Protein AF-A0A8F9RPL1-F1 (afdb_monomer_lite)

Secondary structure (DSSP, 8-state):
--SS--HHHHHHHHHHHHTT--S-TTT-EEEEE-TTS-EEEEEES-HHHHHHHHHHTB-TTS-B-HHHHHHHHHHHHHHTT--TTS-HHHHHHHHHHHHHHTT-SEEEEEE-TTSS-EEEEEEETTEEEEEE---------TTHHHHHHHHHHHHSTT---EEE--TTGGGG-EEEEEE-SSSEEEEEEEEEEEE-TT-TT-SEEEEEEEEEEEEEETTEEEEE-GGGTT--GGGT--SEEEESSSS-S-TTEEEEEEEETTEEEEEEEEEEETTEEEEEEEEEPPS-----TTPPPP-----SPSSEEEEE-

pLDDT: mean 86.68, std 15.22, range [37.34, 98.75]

Structure (mmCIF, N/CA/C/O backbone):
data_AF-A0A8F9RPL1-F1
#
_entry.id   AF-A0A8F9RPL1-F1
#
loop_
_atom_site.group_PDB
_atom_site.id
_atom_site.type_symbol
_atom_site.label_atom_id
_atom_site.label_alt_id
_atom_site.label_comp_id
_atom_site.label_asym_id
_atom_site.label_entity_id
_atom_site.label_seq_id
_atom_site.pdbx_PDB_ins_code
_atom_site.Cartn_x
_atom_site.Cartn_y
_atom_site.Cartn_z
_atom_site.occupancy
_atom_site.B_iso_or_equiv
_atom_site.auth_seq_id
_atom_site.auth_comp_id
_atom_site.auth_asym_id
_atom_site.auth_atom_id
_atom_site.pdbx_PDB_model_num
ATOM 1 N N . MET A 1 1 ? 8.838 -10.773 1.382 1.00 78.75 1 MET A N 1
ATOM 2 C CA . MET A 1 1 ? 9.570 -10.233 0.208 1.00 78.75 1 MET A CA 1
ATOM 3 C C . MET A 1 1 ? 8.897 -10.541 -1.124 1.00 78.75 1 MET A C 1
ATOM 5 O O . MET A 1 1 ? 8.526 -11.682 -1.369 1.00 78.75 1 MET A O 1
ATOM 9 N N . LEU A 1 2 ? 8.753 -9.518 -1.975 1.00 87.69 2 LEU A N 1
ATOM 10 C CA . LEU A 1 2 ? 8.319 -9.656 -3.370 1.00 87.69 2 LEU A CA 1
ATOM 11 C C . LEU A 1 2 ? 9.414 -10.318 -4.223 1.00 87.69 2 LEU A C 1
ATOM 13 O O . LEU A 1 2 ? 10.602 -10.212 -3.920 1.00 87.69 2 LEU A O 1
ATOM 17 N N . SER A 1 3 ? 9.011 -10.980 -5.308 1.00 93.75 3 SER A N 1
ATOM 18 C CA . SER A 1 3 ? 9.920 -11.636 -6.263 1.00 93.75 3 SER A CA 1
ATOM 19 C C . SER A 1 3 ? 10.356 -10.730 -7.428 1.00 93.75 3 SER A C 1
ATOM 21 O O . SER A 1 3 ? 10.911 -11.228 -8.405 1.00 93.75 3 SER A O 1
ATOM 23 N N . VAL A 1 4 ? 10.058 -9.430 -7.351 1.00 95.75 4 VAL A N 1
ATOM 24 C CA . VAL A 1 4 ? 10.367 -8.358 -8.316 1.00 95.75 4 VAL A CA 1
ATOM 25 C C . VAL A 1 4 ? 10.633 -7.060 -7.538 1.00 95.75 4 VAL A C 1
ATOM 27 O O . VAL A 1 4 ? 10.439 -7.038 -6.320 1.00 95.75 4 VAL A O 1
ATOM 30 N N . PHE A 1 5 ? 11.049 -5.983 -8.213 1.00 95.38 5 PHE A N 1
ATOM 31 C CA . PHE A 1 5 ? 11.232 -4.671 -7.580 1.00 95.38 5 PHE A CA 1
ATOM 32 C C . PHE A 1 5 ? 9.947 -4.204 -6.895 1.00 95.38 5 PHE A C 1
ATOM 34 O O . PHE A 1 5 ? 8.857 -4.250 -7.468 1.00 95.38 5 PHE A O 1
ATOM 41 N N . SER A 1 6 ? 10.080 -3.742 -5.660 1.00 93.62 6 SER A N 1
ATOM 42 C CA . SER A 1 6 ? 9.010 -3.120 -4.893 1.00 93.62 6 SER A CA 1
ATOM 43 C C . SER A 1 6 ? 8.843 -1.643 -5.278 1.00 93.62 6 SER A C 1
ATOM 45 O O . SER A 1 6 ? 9.762 -1.030 -5.829 1.00 93.62 6 SER A O 1
ATOM 47 N N . PRO A 1 7 ? 7.716 -1.005 -4.926 1.00 92.44 7 PRO A N 1
ATOM 48 C CA . PRO A 1 7 ? 7.570 0.438 -5.112 1.00 92.44 7 PRO A CA 1
ATOM 49 C C . PRO A 1 7 ? 8.575 1.262 -4.307 1.00 92.44 7 PRO A C 1
ATOM 51 O O . PRO A 1 7 ? 8.929 2.359 -4.728 1.00 92.44 7 PRO A O 1
ATOM 54 N N . ALA A 1 8 ? 9.076 0.738 -3.183 1.00 91.50 8 ALA A N 1
ATOM 55 C CA . ALA A 1 8 ? 10.151 1.384 -2.434 1.00 91.50 8 ALA A CA 1
ATOM 56 C C . ALA A 1 8 ? 11.466 1.409 -3.234 1.00 91.50 8 ALA A C 1
ATOM 58 O O . ALA A 1 8 ? 12.187 2.409 -3.196 1.00 91.50 8 ALA A O 1
ATOM 59 N N . ASP A 1 9 ? 11.750 0.357 -4.011 1.00 94.62 9 ASP A N 1
ATOM 60 C CA . ASP A 1 9 ? 12.914 0.319 -4.905 1.00 94.62 9 ASP A CA 1
ATOM 61 C C . ASP A 1 9 ? 12.762 1.339 -6.045 1.00 94.62 9 ASP A C 1
ATOM 63 O O . ASP A 1 9 ? 13.691 2.093 -6.337 1.00 94.62 9 ASP A O 1
ATOM 67 N N . LEU A 1 10 ? 11.565 1.433 -6.641 1.00 96.00 10 LEU A N 1
ATOM 68 C CA . LEU A 1 10 ? 11.251 2.424 -7.681 1.00 96.00 10 LEU A CA 1
ATOM 69 C C . LEU A 1 10 ? 11.334 3.864 -7.168 1.00 96.00 10 LEU A C 1
ATOM 71 O O . LEU A 1 10 ? 11.860 4.743 -7.854 1.00 96.00 10 LEU A O 1
ATOM 75 N N . ALA A 1 11 ? 10.853 4.121 -5.954 1.00 95.00 11 ALA A N 1
ATOM 76 C CA . ALA A 1 11 ? 10.961 5.434 -5.339 1.00 95.00 11 ALA A CA 1
ATOM 77 C C . ALA A 1 11 ? 12.400 5.789 -4.968 1.00 95.00 11 ALA A C 1
ATOM 79 O O . ALA A 1 11 ? 12.806 6.938 -5.122 1.00 95.00 11 ALA A O 1
ATOM 80 N N . THR A 1 12 ? 13.190 4.805 -4.534 1.00 94.00 12 THR A N 1
ATOM 81 C CA . THR A 1 12 ? 14.626 4.984 -4.303 1.00 94.00 12 THR A CA 1
ATOM 82 C C . THR A 1 12 ? 15.331 5.377 -5.598 1.00 94.00 12 THR A C 1
ATOM 84 O O . THR A 1 12 ? 16.048 6.376 -5.620 1.00 94.00 12 THR A O 1
ATOM 87 N N . LEU A 1 13 ? 15.075 4.654 -6.694 1.00 96.81 13 LEU A N 1
ATOM 88 C CA . LEU A 1 13 ? 15.592 4.999 -8.021 1.00 96.81 13 LEU A CA 1
ATOM 89 C C . LEU A 1 13 ? 15.176 6.419 -8.437 1.00 96.81 13 LEU A C 1
ATOM 91 O O . LEU A 1 13 ? 16.009 7.213 -8.873 1.00 96.81 13 LEU A O 1
ATOM 95 N N . SER A 1 14 ? 13.900 6.756 -8.243 1.00 96.94 14 SER A N 1
ATOM 96 C CA . SER A 1 14 ? 13.336 8.074 -8.552 1.00 96.94 14 SER A CA 1
ATOM 97 C C . SER A 1 14 ? 13.993 9.189 -7.739 1.00 96.94 14 SER A C 1
ATOM 99 O O . SER A 1 14 ? 14.340 10.229 -8.291 1.00 96.94 14 SER A O 1
ATOM 101 N N . GLY A 1 15 ? 14.225 8.966 -6.444 1.00 95.56 15 GLY A N 1
ATOM 102 C CA . GLY A 1 15 ? 14.897 9.915 -5.559 1.00 95.56 15 GLY A CA 1
ATOM 103 C C . GLY A 1 15 ? 16.370 10.103 -5.912 1.00 95.56 15 GLY A C 1
ATOM 104 O O . GLY A 1 15 ? 16.846 11.236 -5.954 1.00 95.56 15 GLY A O 1
ATOM 105 N N . LEU A 1 16 ? 17.093 9.022 -6.226 1.00 96.00 16 LEU A N 1
ATOM 106 C CA . LEU A 1 16 ? 18.474 9.108 -6.713 1.00 96.00 16 LEU A CA 1
ATOM 107 C C . LEU A 1 16 ? 18.555 9.937 -8.000 1.00 96.00 16 LEU A C 1
ATOM 109 O O . LEU A 1 16 ? 19.418 10.806 -8.117 1.00 96.00 16 LEU A O 1
ATOM 113 N N . TYR A 1 17 ? 17.632 9.708 -8.934 1.00 97.19 17 TYR A N 1
ATOM 114 C CA . TYR A 1 17 ? 17.556 10.454 -10.183 1.00 97.19 17 TYR A CA 1
ATOM 115 C C . TYR A 1 17 ? 17.220 11.937 -9.966 1.00 97.19 17 TYR A C 1
ATOM 117 O O . TYR A 1 17 ? 17.989 12.812 -10.363 1.00 97.19 17 TYR A O 1
ATOM 125 N N . LYS A 1 18 ? 16.099 12.235 -9.297 1.00 95.94 18 LYS A N 1
ATOM 126 C CA . LYS A 1 18 ? 15.586 13.605 -9.120 1.00 95.94 18 LYS A CA 1
ATOM 127 C C . LYS A 1 18 ? 16.501 14.494 -8.287 1.00 95.94 18 LYS A C 1
ATOM 129 O O . LYS A 1 18 ? 16.536 15.698 -8.517 1.00 95.94 18 LYS A O 1
ATOM 134 N N . ASN A 1 19 ? 17.277 13.903 -7.381 1.00 94.88 19 ASN A N 1
ATOM 135 C CA . ASN A 1 19 ? 18.250 14.627 -6.567 1.00 94.88 19 ASN A CA 1
ATOM 136 C C . ASN A 1 19 ? 19.631 14.751 -7.235 1.00 94.88 19 ASN A C 1
ATOM 138 O O . ASN A 1 19 ? 20.577 15.193 -6.589 1.00 94.88 19 ASN A O 1
ATOM 142 N N . GLY A 1 20 ? 19.776 14.357 -8.508 1.00 95.44 20 GLY A N 1
ATOM 143 C CA . GLY A 1 20 ? 21.029 14.491 -9.257 1.00 95.44 20 GLY A CA 1
ATOM 144 C C . GLY A 1 20 ? 22.140 13.534 -8.810 1.00 95.44 20 GLY A C 1
ATOM 145 O O . GLY A 1 20 ? 23.306 13.748 -9.138 1.00 95.44 20 GLY A O 1
ATOM 146 N N . ASN A 1 21 ? 21.801 12.470 -8.074 1.00 96.62 21 ASN A N 1
ATOM 147 C CA . ASN A 1 21 ? 22.770 11.470 -7.615 1.00 96.62 21 ASN A CA 1
ATOM 148 C C . ASN A 1 21 ? 23.126 10.449 -8.711 1.00 96.62 21 ASN A C 1
ATOM 150 O O . ASN A 1 21 ? 24.096 9.707 -8.568 1.00 96.62 21 ASN A O 1
ATOM 154 N N . ILE A 1 22 ? 22.375 10.428 -9.816 1.00 96.38 22 ILE A N 1
ATOM 155 C CA . ILE A 1 22 ? 22.686 9.655 -11.022 1.00 96.38 22 ILE A CA 1
ATOM 156 C C . ILE A 1 22 ? 23.323 10.596 -12.050 1.00 96.38 22 ILE A C 1
ATOM 158 O O . ILE A 1 22 ? 22.631 11.385 -12.687 1.00 96.38 22 ILE A O 1
ATOM 162 N N . LYS A 1 23 ? 24.653 10.521 -12.196 1.00 94.00 23 LYS A N 1
ATOM 163 C CA . LYS A 1 23 ? 25.420 11.389 -13.114 1.00 94.00 23 LYS A CA 1
ATOM 164 C C . LYS A 1 23 ? 25.214 11.048 -14.588 1.00 94.00 23 LYS A C 1
ATOM 166 O O . LYS A 1 23 ? 25.196 11.948 -15.417 1.00 94.00 23 LYS A O 1
ATOM 171 N N . ASP A 1 24 ? 25.099 9.759 -14.885 1.00 94.88 24 ASP A N 1
ATOM 172 C CA . ASP A 1 24 ? 24.911 9.225 -16.232 1.00 94.88 24 ASP A CA 1
ATOM 173 C C . ASP A 1 24 ? 23.730 8.243 -16.206 1.00 94.88 24 ASP A C 1
ATOM 175 O O . ASP A 1 24 ? 23.913 7.072 -15.861 1.00 94.88 24 ASP A O 1
ATOM 179 N N . PRO A 1 25 ? 22.500 8.727 -16.464 1.00 93.06 25 PRO A N 1
ATOM 180 C CA . PRO A 1 25 ? 21.302 7.892 -16.444 1.00 93.06 25 PRO A CA 1
ATOM 181 C C . PRO A 1 25 ? 21.329 6.745 -17.457 1.00 93.06 25 PRO A C 1
ATOM 183 O O . PRO A 1 25 ? 20.762 5.695 -17.168 1.00 93.06 25 PRO A O 1
ATOM 186 N N . ASP A 1 26 ? 22.016 6.917 -18.590 1.00 89.94 26 ASP A N 1
ATOM 187 C CA . ASP A 1 26 ? 22.071 5.919 -19.666 1.00 89.94 26 ASP A CA 1
ATOM 188 C C . ASP A 1 26 ? 22.976 4.730 -19.297 1.00 89.94 26 ASP A C 1
ATOM 190 O O . ASP A 1 26 ? 22.794 3.615 -19.791 1.00 89.94 26 ASP A O 1
ATOM 194 N N . ALA A 1 27 ? 23.950 4.953 -18.409 1.00 89.12 27 ALA A N 1
ATOM 195 C CA . ALA A 1 27 ? 24.838 3.917 -17.880 1.00 89.12 27 ALA A CA 1
ATOM 196 C C . ALA A 1 27 ? 24.403 3.375 -16.507 1.00 89.12 27 ALA A C 1
ATOM 198 O O . ALA A 1 27 ? 24.997 2.418 -16.000 1.00 89.12 27 ALA A O 1
ATOM 199 N N . PHE A 1 28 ? 23.402 3.987 -15.872 1.00 94.62 28 PHE A N 1
ATOM 200 C CA . PHE A 1 28 ? 22.978 3.606 -14.533 1.00 94.62 28 PHE A CA 1
ATOM 201 C C . PHE A 1 28 ? 22.101 2.353 -14.550 1.00 94.62 28 PHE A C 1
ATOM 203 O O . PHE A 1 28 ? 21.142 2.241 -15.313 1.00 94.62 28 PHE A O 1
ATOM 210 N N . VAL A 1 29 ? 22.390 1.430 -13.634 1.00 94.44 29 VAL A N 1
ATOM 211 C CA . VAL A 1 29 ? 21.583 0.232 -13.404 1.00 94.44 29 VAL A CA 1
ATOM 212 C C . VAL A 1 29 ? 21.295 0.096 -11.914 1.00 94.44 29 VAL A C 1
ATOM 214 O O . VAL A 1 29 ? 22.178 0.310 -11.082 1.00 94.44 29 VAL A O 1
ATOM 217 N N . LEU A 1 30 ? 20.070 -0.295 -11.567 1.00 95.38 30 LEU A N 1
ATOM 218 C CA . LEU A 1 30 ? 19.732 -0.711 -10.207 1.00 95.38 30 LEU A CA 1
ATOM 219 C C . LEU A 1 30 ? 19.478 -2.218 -10.204 1.00 95.38 30 LEU A C 1
ATOM 221 O O . LEU A 1 30 ? 18.616 -2.711 -10.927 1.00 95.38 30 LEU A O 1
ATOM 225 N N . GLY A 1 31 ? 20.260 -2.947 -9.410 1.00 92.44 31 GLY A N 1
ATOM 226 C CA . GLY A 1 31 ? 20.162 -4.398 -9.280 1.00 92.44 31 GLY A CA 1
ATOM 227 C C . GLY A 1 31 ? 19.297 -4.829 -8.096 1.00 92.44 31 GLY A C 1
ATOM 228 O O . GLY A 1 31 ? 19.292 -4.176 -7.056 1.00 92.44 31 GLY A O 1
ATOM 229 N N . LEU A 1 32 ? 18.616 -5.965 -8.237 1.00 92.44 32 LEU A N 1
ATOM 230 C CA . LEU A 1 32 ? 17.866 -6.638 -7.176 1.00 92.44 32 LEU A CA 1
ATOM 231 C C . LEU A 1 32 ? 18.206 -8.127 -7.174 1.00 92.44 32 LEU A C 1
ATOM 233 O O . LEU A 1 32 ? 18.149 -8.777 -8.215 1.00 92.44 32 LEU A O 1
ATOM 237 N N . VAL A 1 33 ? 18.487 -8.685 -5.997 1.00 90.69 33 VAL A N 1
ATOM 238 C CA . VAL A 1 33 ? 18.565 -10.135 -5.781 1.00 90.69 33 VAL A CA 1
ATOM 239 C C . VAL A 1 33 ? 17.460 -10.529 -4.814 1.00 90.69 33 VAL A C 1
ATOM 241 O O . VAL A 1 33 ? 17.363 -10.003 -3.707 1.00 90.69 33 VAL A O 1
ATOM 244 N N . THR A 1 34 ? 16.595 -11.433 -5.252 1.00 89.38 34 THR A N 1
ATOM 245 C CA . THR A 1 34 ? 15.422 -11.870 -4.486 1.00 89.38 34 THR A CA 1
ATOM 246 C C . THR A 1 34 ? 15.735 -13.077 -3.605 1.00 89.38 34 THR A C 1
ATOM 248 O O . THR A 1 34 ? 16.707 -13.798 -3.829 1.00 89.38 34 THR A O 1
ATOM 251 N N . ALA A 1 35 ? 14.864 -13.354 -2.631 1.00 85.12 35 ALA A N 1
ATOM 252 C CA . ALA A 1 35 ? 14.981 -14.529 -1.764 1.00 85.12 35 ALA A CA 1
ATOM 253 C C . ALA A 1 35 ? 14.912 -15.868 -2.531 1.00 85.12 35 ALA A C 1
ATOM 255 O O . ALA A 1 35 ? 15.430 -16.873 -2.056 1.00 85.12 35 ALA A O 1
ATOM 256 N N . SER A 1 36 ? 14.322 -15.885 -3.734 1.00 82.94 36 SER A N 1
ATOM 257 C CA . SER A 1 36 ? 14.311 -17.040 -4.643 1.00 82.94 36 SER A CA 1
ATOM 258 C C . SER A 1 36 ? 15.573 -17.148 -5.507 1.00 82.94 36 SER A C 1
ATOM 260 O O . SER A 1 36 ? 15.567 -17.851 -6.515 1.00 82.94 36 SER A O 1
ATOM 262 N N . ASN A 1 37 ? 16.641 -16.424 -5.153 1.00 85.69 37 ASN A N 1
ATOM 263 C CA . ASN A 1 37 ? 17.900 -16.346 -5.895 1.00 85.69 37 ASN A CA 1
ATOM 264 C C . ASN A 1 37 ? 17.734 -15.890 -7.359 1.00 85.69 37 ASN A C 1
ATOM 266 O O . ASN A 1 37 ? 18.540 -16.219 -8.225 1.00 85.69 37 ASN A O 1
ATOM 270 N N . THR A 1 38 ? 16.670 -15.139 -7.650 1.00 91.06 38 THR A N 1
ATOM 271 C CA . THR A 1 38 ? 16.461 -14.515 -8.961 1.00 91.06 38 THR A CA 1
ATOM 272 C C . THR A 1 38 ? 17.064 -13.121 -8.943 1.00 91.06 38 THR A C 1
ATOM 274 O O . THR A 1 38 ? 16.814 -12.366 -7.997 1.00 91.06 38 THR A O 1
ATOM 277 N N . GLN A 1 39 ? 17.845 -12.788 -9.970 1.00 93.06 39 GLN A N 1
ATOM 278 C CA . GLN A 1 39 ? 18.503 -11.492 -10.097 1.00 93.06 39 GLN A CA 1
ATOM 279 C C . GLN A 1 39 ? 17.841 -10.664 -11.199 1.00 93.06 39 GLN A C 1
ATOM 281 O O . GLN A 1 39 ? 17.556 -11.174 -12.284 1.00 93.06 39 GLN A O 1
ATOM 286 N N . TYR A 1 40 ? 17.632 -9.382 -10.928 1.00 96.06 40 TYR A N 1
ATOM 287 C CA . TYR A 1 40 ? 17.091 -8.428 -11.885 1.00 96.06 40 TYR A CA 1
ATOM 288 C C . TYR A 1 40 ? 17.944 -7.170 -11.943 1.00 96.06 40 TYR A C 1
ATOM 290 O O . TYR A 1 40 ? 18.589 -6.792 -10.965 1.00 96.06 40 TYR A O 1
ATOM 298 N N . MET A 1 41 ? 17.887 -6.497 -13.082 1.00 96.44 41 MET A N 1
ATOM 299 C CA . MET A 1 41 ? 18.325 -5.120 -13.255 1.00 96.44 41 MET A CA 1
ATOM 300 C C . MET A 1 41 ? 17.149 -4.301 -13.763 1.00 96.44 41 MET A C 1
ATOM 302 O O . MET A 1 41 ? 16.363 -4.782 -14.577 1.00 96.44 41 MET A O 1
ATOM 306 N N . ILE A 1 42 ? 17.048 -3.061 -13.311 1.00 97.81 42 ILE A N 1
ATOM 307 C CA . ILE A 1 42 ? 16.201 -2.054 -13.937 1.00 97.81 42 ILE A CA 1
ATOM 308 C C . ILE A 1 42 ? 17.096 -0.975 -14.543 1.00 97.81 42 ILE A C 1
ATOM 310 O O . ILE A 1 42 ? 18.100 -0.578 -13.942 1.00 97.81 42 ILE A O 1
ATOM 314 N N . VAL A 1 43 ? 16.745 -0.547 -15.752 1.00 96.56 43 VAL A N 1
ATOM 315 C CA . VAL A 1 43 ? 17.474 0.464 -16.525 1.00 96.56 43 VAL A CA 1
ATOM 316 C C . VAL A 1 43 ? 16.520 1.552 -16.992 1.00 96.56 43 VAL A C 1
ATOM 318 O O . VAL A 1 43 ? 15.327 1.298 -17.189 1.00 96.56 43 VAL A O 1
ATOM 321 N N . ILE A 1 44 ? 17.055 2.757 -17.170 1.00 97.62 44 ILE A N 1
ATOM 322 C CA . ILE A 1 44 ? 16.327 3.892 -17.734 1.00 97.62 44 ILE A CA 1
ATOM 323 C C . ILE A 1 44 ? 16.473 3.809 -19.255 1.00 97.62 44 ILE A C 1
ATOM 325 O O . ILE A 1 44 ? 17.560 3.994 -19.786 1.00 97.62 44 ILE A O 1
ATOM 329 N N . ASP A 1 45 ? 15.385 3.480 -19.949 1.00 97.06 45 ASP A N 1
ATOM 330 C CA . ASP A 1 45 ? 15.364 3.325 -21.411 1.00 97.06 45 ASP A CA 1
ATOM 331 C C . ASP A 1 45 ? 14.916 4.603 -22.130 1.00 97.06 45 ASP A C 1
ATOM 333 O O . ASP A 1 45 ? 15.366 4.898 -23.233 1.00 97.06 45 ASP A O 1
ATOM 337 N N . ASP A 1 46 ? 14.030 5.375 -21.497 1.00 97.75 46 ASP A N 1
ATOM 338 C CA . ASP A 1 46 ? 13.569 6.672 -21.991 1.00 97.75 46 ASP A CA 1
ATOM 339 C C . ASP A 1 46 ? 13.591 7.680 -20.842 1.00 97.75 46 ASP A C 1
ATOM 341 O O . ASP A 1 46 ? 12.740 7.666 -19.946 1.00 97.75 46 ASP A O 1
ATOM 345 N N . LEU A 1 47 ? 14.579 8.574 -20.882 1.00 97.50 47 LEU A N 1
ATOM 346 C CA . LEU A 1 47 ? 14.822 9.556 -19.831 1.00 97.50 47 LEU A CA 1
ATOM 347 C C . LEU A 1 47 ? 13.657 10.535 -19.647 1.00 97.50 47 LEU A C 1
ATOM 349 O O . LEU A 1 47 ? 13.378 10.959 -18.527 1.00 97.50 47 LEU A O 1
ATOM 353 N N . THR A 1 48 ? 12.963 10.901 -20.728 1.00 97.56 48 THR A N 1
ATOM 354 C CA . THR A 1 48 ? 11.863 11.874 -20.661 1.00 97.56 48 THR A CA 1
ATOM 355 C C . THR A 1 48 ? 10.657 11.253 -19.972 1.00 97.56 48 THR A C 1
ATOM 357 O O . THR A 1 48 ? 10.080 11.857 -19.065 1.00 97.56 48 THR A O 1
ATOM 360 N N . LYS A 1 49 ? 10.313 10.019 -20.350 1.00 98.00 49 LYS A N 1
ATOM 361 C CA . LYS A 1 49 ? 9.254 9.243 -19.697 1.00 98.00 49 LYS A CA 1
ATOM 362 C C . LYS A 1 49 ? 9.583 8.955 -18.240 1.00 98.00 49 LYS A C 1
ATOM 364 O O . LYS A 1 49 ? 8.754 9.207 -17.366 1.00 98.00 49 LYS A O 1
ATOM 369 N N . PHE A 1 50 ? 10.814 8.525 -17.970 1.00 98.12 50 PHE A N 1
ATOM 370 C CA . PHE A 1 50 ? 11.255 8.256 -16.609 1.00 98.12 50 PHE A CA 1
ATOM 371 C C . PHE A 1 50 ? 11.255 9.509 -15.737 1.00 98.12 50 PHE A C 1
ATOM 373 O O . PHE A 1 50 ? 10.837 9.447 -14.588 1.00 98.12 50 PHE A O 1
ATOM 380 N N . ASN A 1 51 ? 11.616 10.676 -16.272 1.00 97.31 51 ASN A N 1
ATOM 381 C CA . ASN A 1 51 ? 11.530 11.926 -15.526 1.00 97.31 51 ASN A CA 1
ATOM 382 C C . ASN A 1 51 ? 10.094 12.264 -15.089 1.00 97.31 51 ASN A C 1
ATOM 384 O O . ASN A 1 51 ? 9.905 12.797 -13.993 1.00 97.31 51 ASN A O 1
ATOM 388 N N . ILE A 1 52 ? 9.088 11.957 -15.912 1.00 96.88 52 ILE A N 1
ATOM 389 C CA . ILE A 1 52 ? 7.676 12.144 -15.550 1.00 96.88 52 ILE A CA 1
ATOM 390 C C . ILE A 1 52 ? 7.282 11.127 -14.474 1.00 96.88 52 ILE A C 1
ATOM 392 O O . ILE A 1 52 ? 6.834 11.525 -13.401 1.00 96.88 52 ILE A O 1
ATOM 396 N N . PHE A 1 53 ? 7.540 9.842 -14.723 1.00 96.25 53 PHE A N 1
ATOM 397 C CA . PHE A 1 53 ? 7.226 8.743 -13.808 1.00 96.25 53 PHE A CA 1
ATOM 398 C C . PHE A 1 53 ? 7.884 8.905 -12.429 1.00 96.25 53 PHE A C 1
ATOM 400 O O . PHE A 1 53 ? 7.228 8.797 -11.399 1.00 96.25 53 PHE A O 1
ATOM 407 N N . ALA A 1 54 ? 9.168 9.262 -12.386 1.00 96.69 54 ALA A N 1
ATOM 408 C CA . ALA A 1 54 ? 9.899 9.515 -11.148 1.00 96.69 54 ALA A CA 1
ATOM 409 C C . ALA A 1 54 ? 9.307 10.679 -10.337 1.00 96.69 54 ALA A C 1
ATOM 411 O O . ALA A 1 54 ? 9.464 10.722 -9.121 1.00 96.69 54 ALA A O 1
ATOM 412 N N . GLY A 1 55 ? 8.624 11.625 -10.992 1.00 95.44 55 GLY A N 1
ATOM 413 C CA . GLY A 1 55 ? 7.916 12.711 -10.316 1.00 95.44 55 GLY A CA 1
ATOM 414 C C . GLY A 1 55 ? 6.739 12.237 -9.461 1.00 95.44 55 GLY A C 1
ATOM 415 O O . GLY A 1 55 ? 6.396 12.917 -8.503 1.00 95.44 55 GLY A O 1
ATOM 416 N N . GLU A 1 56 ? 6.159 11.066 -9.745 1.00 92.62 56 GLU A N 1
ATOM 417 C CA . GLU A 1 56 ? 5.051 10.508 -8.957 1.00 92.62 56 GLU A CA 1
ATOM 418 C C . GLU A 1 56 ? 5.490 10.116 -7.536 1.00 92.62 56 GLU A C 1
ATOM 420 O O . GLU A 1 56 ? 4.720 10.223 -6.583 1.00 92.62 56 GLU A O 1
ATOM 425 N N . PHE A 1 57 ? 6.754 9.712 -7.378 1.00 93.88 57 PHE A N 1
ATOM 426 C CA . PHE A 1 57 ? 7.314 9.253 -6.105 1.00 93.88 57 PHE A CA 1
ATOM 427 C C . PHE A 1 57 ? 7.916 10.371 -5.254 1.00 93.88 57 PHE A C 1
ATOM 429 O O . PHE A 1 57 ? 8.380 10.095 -4.147 1.00 93.88 57 PHE A O 1
ATOM 436 N N . ILE A 1 58 ? 7.945 11.609 -5.754 1.00 93.38 58 ILE A N 1
ATOM 437 C CA . ILE A 1 58 ? 8.682 12.715 -5.143 1.00 93.38 58 ILE A CA 1
ATOM 438 C C . ILE A 1 58 ? 7.732 13.871 -4.818 1.00 93.38 58 ILE A C 1
ATOM 440 O O . ILE A 1 58 ? 6.922 14.295 -5.638 1.00 93.38 58 ILE A O 1
ATOM 444 N N . THR A 1 59 ? 7.804 14.379 -3.592 1.00 90.00 59 THR A N 1
ATOM 445 C CA . THR A 1 59 ? 7.053 15.550 -3.134 1.00 90.00 59 THR A CA 1
ATOM 446 C C . THR A 1 59 ? 7.629 16.843 -3.720 1.00 90.00 59 THR A C 1
ATOM 448 O O . THR A 1 59 ? 8.741 16.877 -4.245 1.00 90.00 59 THR A O 1
ATOM 451 N N . ALA A 1 60 ? 6.883 17.947 -3.622 1.00 88.69 60 ALA A N 1
ATOM 452 C CA . ALA A 1 60 ? 7.305 19.239 -4.177 1.00 88.69 60 ALA A CA 1
ATOM 453 C C . ALA A 1 60 ? 8.633 19.772 -3.590 1.00 88.69 60 ALA A C 1
ATOM 455 O O . ALA A 1 60 ? 9.317 20.554 -4.242 1.00 88.69 60 ALA A O 1
ATOM 456 N N . ASP A 1 61 ? 9.009 19.340 -2.385 1.00 89.12 61 ASP A N 1
ATOM 457 C CA . ASP A 1 61 ? 10.274 19.647 -1.704 1.00 89.12 61 ASP A CA 1
ATOM 458 C C . ASP A 1 61 ? 11.397 18.628 -1.996 1.00 89.12 61 ASP A C 1
ATOM 460 O O . ASP A 1 61 ? 12.436 18.637 -1.333 1.00 89.12 61 ASP A O 1
ATOM 464 N N . GLY A 1 62 ? 11.210 17.743 -2.980 1.00 88.69 62 GLY A N 1
ATOM 465 C CA . GLY A 1 62 ? 12.233 16.793 -3.428 1.00 88.69 62 GLY A CA 1
ATOM 466 C C . GLY A 1 62 ? 12.390 15.555 -2.539 1.00 88.69 62 GLY A C 1
ATOM 467 O O . GLY A 1 62 ? 13.366 14.817 -2.679 1.00 88.69 62 GLY A O 1
ATOM 468 N N . GLN A 1 63 ? 11.459 15.312 -1.614 1.00 90.12 63 GLN A N 1
ATOM 469 C CA . GLN A 1 63 ? 11.498 14.150 -0.727 1.00 90.12 63 GLN A CA 1
ATOM 470 C C . GLN A 1 63 ? 10.740 12.968 -1.309 1.00 90.12 63 GLN A C 1
ATOM 472 O O . GLN A 1 63 ? 9.826 13.116 -2.113 1.00 90.12 63 GLN A O 1
ATOM 477 N N . ILE A 1 64 ? 11.107 11.764 -0.880 1.00 90.06 64 ILE A N 1
ATOM 478 C CA . ILE A 1 64 ? 10.346 10.569 -1.224 1.00 90.06 64 ILE A CA 1
ATOM 479 C C . ILE A 1 64 ? 8.955 10.649 -0.577 1.00 90.06 64 ILE A C 1
ATOM 481 O O . ILE A 1 64 ? 8.827 10.811 0.638 1.00 90.06 64 ILE A O 1
ATOM 485 N N . ASN A 1 65 ? 7.911 10.498 -1.390 1.00 89.50 65 ASN A N 1
ATOM 486 C CA . ASN A 1 65 ? 6.526 10.476 -0.947 1.00 89.50 65 ASN A CA 1
ATOM 487 C C . ASN A 1 65 ? 6.157 9.083 -0.406 1.00 89.50 65 ASN A C 1
ATOM 489 O O . ASN A 1 65 ? 5.642 8.230 -1.129 1.00 89.50 65 ASN A O 1
ATOM 493 N N . TYR A 1 66 ? 6.450 8.835 0.872 1.00 82.81 66 TYR A N 1
ATOM 494 C CA . TYR A 1 66 ? 6.208 7.532 1.504 1.00 82.81 66 TYR A CA 1
ATOM 495 C C . TYR A 1 66 ? 4.729 7.130 1.536 1.00 82.81 66 TYR A C 1
ATOM 497 O O . TYR A 1 66 ? 4.424 5.965 1.281 1.00 82.81 66 TYR A O 1
ATOM 505 N N . ASP A 1 67 ? 3.823 8.086 1.755 1.00 77.00 67 ASP A N 1
ATOM 506 C CA . ASP A 1 67 ? 2.374 7.845 1.724 1.00 77.00 67 ASP A CA 1
ATOM 507 C C . ASP A 1 67 ? 1.927 7.350 0.338 1.00 77.00 67 ASP A C 1
ATOM 509 O O . ASP A 1 67 ? 1.066 6.470 0.207 1.00 77.00 67 ASP A O 1
ATOM 513 N N . TYR A 1 68 ? 2.546 7.895 -0.717 1.00 81.81 68 TYR A N 1
ATOM 514 C CA . TYR A 1 68 ? 2.310 7.459 -2.086 1.00 81.81 68 TYR A CA 1
ATOM 515 C C . TYR A 1 68 ? 2.816 6.036 -2.316 1.00 81.81 68 TYR A C 1
ATOM 517 O O . TYR A 1 68 ? 2.019 5.199 -2.720 1.00 81.81 68 TYR A O 1
ATOM 525 N N . ILE A 1 69 ? 4.087 5.730 -2.012 1.00 85.31 69 ILE A N 1
ATOM 526 C CA . ILE A 1 69 ? 4.705 4.393 -2.199 1.00 85.31 69 ILE A CA 1
ATOM 527 C C . ILE A 1 69 ? 3.869 3.282 -1.581 1.00 85.31 69 ILE A C 1
ATOM 529 O O . ILE A 1 69 ? 3.676 2.208 -2.154 1.00 85.31 69 ILE A O 1
ATOM 533 N N . GLU A 1 70 ? 3.416 3.528 -0.368 1.00 72.25 70 GLU A N 1
ATOM 534 C CA . GLU A 1 70 ? 2.666 2.578 0.421 1.00 72.25 70 GLU A CA 1
ATOM 535 C C . GLU A 1 70 ? 1.318 2.261 -0.216 1.00 72.25 70 GLU A C 1
ATOM 537 O O . GLU A 1 70 ? 0.985 1.099 -0.470 1.00 72.25 70 GLU A O 1
ATOM 542 N N . THR A 1 71 ? 0.584 3.313 -0.569 1.00 70.62 71 THR A N 1
ATOM 543 C CA . THR A 1 71 ? -0.640 3.181 -1.345 1.00 70.62 71 THR A CA 1
ATOM 544 C C . THR A 1 71 ? -0.346 2.456 -2.664 1.00 70.62 71 THR A C 1
ATOM 546 O O . THR A 1 71 ? -1.101 1.586 -3.096 1.00 70.62 71 THR A O 1
ATOM 549 N N . TYR A 1 72 ? 0.780 2.772 -3.302 1.00 75.56 72 TYR A N 1
ATOM 550 C CA . TYR A 1 72 ? 1.182 2.241 -4.603 1.00 75.56 72 TYR A CA 1
ATOM 551 C C . TYR A 1 72 ? 1.432 0.734 -4.571 1.00 75.56 72 TYR A C 1
ATOM 553 O O . TYR A 1 72 ? 0.973 0.007 -5.451 1.00 75.56 72 TYR A O 1
ATOM 561 N N . THR A 1 73 ? 2.089 0.263 -3.512 1.00 71.31 73 THR A N 1
ATOM 562 C CA . THR A 1 73 ? 2.338 -1.162 -3.246 1.00 71.31 73 THR A CA 1
ATOM 563 C C . THR A 1 73 ? 1.047 -1.926 -3.048 1.00 71.31 73 THR A C 1
ATOM 565 O O . THR A 1 73 ? 0.941 -3.076 -3.465 1.00 71.31 73 THR A O 1
ATOM 568 N N . ARG A 1 74 ? 0.047 -1.292 -2.439 1.00 66.69 74 ARG A N 1
ATOM 569 C CA . ARG A 1 74 ? -1.216 -1.963 -2.186 1.00 66.69 74 ARG A CA 1
ATOM 570 C C . ARG A 1 74 ? -2.101 -1.985 -3.420 1.00 66.69 74 ARG A C 1
ATOM 572 O O . ARG A 1 74 ? -2.477 -3.055 -3.861 1.00 66.69 74 ARG A O 1
ATOM 579 N N . TRP A 1 75 ? -2.418 -0.844 -4.022 1.00 72.94 75 TRP A N 1
ATOM 580 C CA . TRP A 1 75 ? -3.462 -0.849 -5.051 1.00 72.94 75 TRP A CA 1
ATOM 581 C C . TRP A 1 75 ? -2.932 -1.010 -6.471 1.00 72.94 75 TRP A C 1
ATOM 583 O O . TRP A 1 75 ? -3.492 -1.816 -7.206 1.00 72.94 75 TRP A O 1
ATOM 593 N N . ASN A 1 76 ? -1.837 -0.339 -6.858 1.00 78.56 76 ASN A N 1
ATOM 594 C CA . ASN A 1 76 ? -1.313 -0.512 -8.218 1.00 78.56 76 ASN A CA 1
ATOM 595 C C . ASN A 1 76 ? -0.799 -1.941 -8.381 1.00 78.56 76 ASN A C 1
ATOM 597 O O . ASN A 1 76 ? -1.272 -2.668 -9.244 1.00 78.56 76 ASN A O 1
ATOM 601 N N . TYR A 1 77 ? 0.105 -2.390 -7.512 1.00 88.88 77 TYR A N 1
ATOM 602 C CA . TYR A 1 77 ? 0.709 -3.718 -7.658 1.00 88.88 77 TYR A CA 1
ATOM 603 C C . TYR A 1 77 ? -0.322 -4.851 -7.647 1.00 88.88 77 TYR A C 1
ATOM 605 O O . TYR A 1 77 ? -0.216 -5.772 -8.455 1.00 88.88 77 TYR A O 1
ATOM 613 N N . ALA A 1 78 ? -1.373 -4.761 -6.832 1.00 83.75 78 ALA A N 1
ATOM 614 C CA . ALA A 1 78 ? -2.406 -5.789 -6.832 1.00 83.75 78 ALA A CA 1
ATOM 615 C C . ALA A 1 78 ? -3.249 -5.844 -8.101 1.00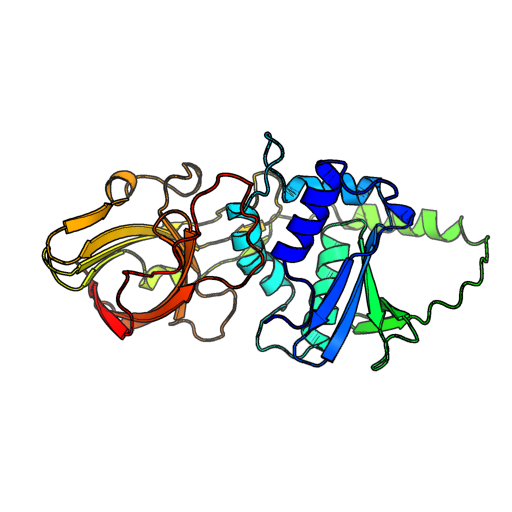 83.75 78 ALA A C 1
ATOM 617 O O . ALA A 1 78 ? -3.620 -6.933 -8.530 1.00 83.75 78 ALA A O 1
ATOM 618 N N . GLN A 1 79 ? -3.528 -4.697 -8.724 1.00 82.44 79 GLN A N 1
ATOM 619 C CA . GLN A 1 79 ? -4.234 -4.659 -10.008 1.00 82.44 79 GLN A CA 1
ATOM 620 C C . GLN A 1 79 ? -3.459 -5.394 -11.105 1.00 82.44 79 GLN A C 1
ATOM 622 O O . GLN A 1 79 ? -4.057 -5.970 -12.013 1.00 82.44 79 GLN A O 1
ATOM 627 N N . TYR A 1 80 ? -2.131 -5.421 -10.992 1.00 90.06 80 TYR A N 1
ATOM 628 C CA . TYR A 1 80 ? -1.251 -6.196 -11.863 1.00 90.06 80 TYR A CA 1
ATOM 629 C C . TYR A 1 80 ? -0.961 -7.604 -11.330 1.00 90.06 80 TYR A C 1
ATOM 631 O O . TYR A 1 80 ? -0.134 -8.310 -11.900 1.00 90.06 80 TYR A O 1
ATOM 639 N N . ASN A 1 81 ? -1.644 -8.038 -10.266 1.00 89.94 81 ASN A N 1
ATOM 640 C CA . ASN A 1 81 ? -1.440 -9.324 -9.604 1.00 89.94 81 ASN A CA 1
ATOM 641 C C . ASN A 1 81 ? 0.012 -9.530 -9.121 1.00 89.94 81 ASN A C 1
ATOM 643 O O . ASN A 1 81 ? 0.557 -10.631 -9.196 1.00 89.94 81 ASN A O 1
ATOM 647 N N . ILE A 1 82 ? 0.654 -8.464 -8.635 1.00 92.62 82 ILE A N 1
ATOM 648 C CA . ILE A 1 82 ? 1.990 -8.508 -8.037 1.00 92.62 82 ILE A CA 1
ATOM 649 C C . ILE A 1 82 ? 1.831 -8.668 -6.520 1.00 92.62 82 ILE A C 1
ATOM 651 O O . ILE A 1 82 ? 1.514 -7.706 -5.821 1.00 92.62 82 ILE A O 1
ATOM 655 N N . LEU A 1 83 ? 2.031 -9.885 -6.005 1.00 89.25 83 LEU A N 1
ATOM 656 C CA . LEU A 1 83 ? 1.773 -10.251 -4.604 1.00 89.25 83 LEU A CA 1
ATOM 657 C C . LEU A 1 83 ? 2.955 -11.008 -3.981 1.00 89.25 83 LEU A C 1
ATOM 659 O O . LEU A 1 83 ? 3.685 -11.732 -4.658 1.00 89.25 83 LEU A O 1
ATOM 663 N N . TYR A 1 84 ? 3.116 -10.901 -2.659 1.00 86.81 84 TYR A N 1
ATOM 664 C CA . TYR A 1 84 ? 4.194 -11.559 -1.902 1.00 86.81 84 TYR A CA 1
ATOM 665 C C . TYR A 1 84 ? 4.182 -13.090 -1.983 1.00 86.81 84 TYR A C 1
ATOM 667 O O . TYR A 1 84 ? 5.228 -13.720 -1.878 1.00 86.81 84 TYR A O 1
ATOM 675 N N . ASN A 1 85 ? 3.002 -13.684 -2.139 1.00 85.38 85 ASN A N 1
ATOM 676 C CA . ASN A 1 85 ? 2.779 -15.128 -2.188 1.00 85.38 85 ASN A CA 1
ATOM 677 C C . ASN A 1 85 ? 2.515 -15.650 -3.611 1.00 85.38 85 ASN A C 1
ATOM 679 O O . ASN A 1 85 ? 2.202 -16.829 -3.77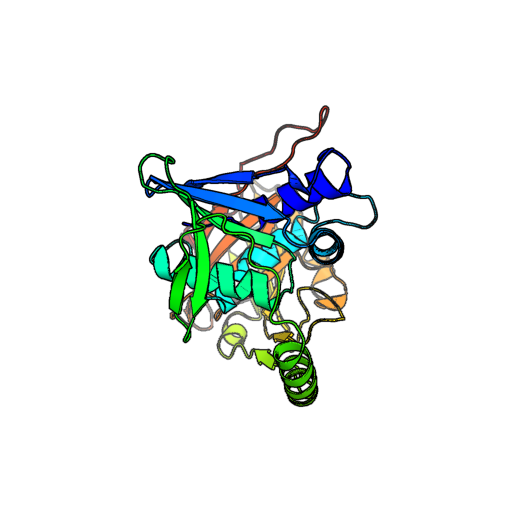1 1.00 85.38 85 ASN A O 1
ATOM 683 N N . ASN A 1 86 ? 2.626 -14.796 -4.632 1.00 90.19 86 ASN A N 1
ATOM 684 C CA . ASN A 1 86 ? 2.472 -15.217 -6.018 1.00 90.19 86 ASN A CA 1
ATOM 685 C C . ASN A 1 86 ? 3.735 -15.896 -6.553 1.00 90.19 86 ASN A C 1
ATOM 687 O O . ASN A 1 86 ? 4.848 -15.693 -6.065 1.00 90.19 86 ASN A O 1
ATOM 691 N N . LEU A 1 87 ? 3.550 -16.692 -7.609 1.00 91.50 87 LEU A N 1
ATOM 692 C CA . LEU A 1 87 ? 4.656 -17.248 -8.384 1.00 91.50 87 LEU A CA 1
ATOM 693 C C . LEU A 1 87 ? 5.484 -16.116 -9.004 1.00 91.50 87 LEU A C 1
ATOM 695 O O . LEU A 1 87 ? 4.923 -15.139 -9.506 1.00 91.50 87 LEU A O 1
ATOM 699 N N . SER A 1 88 ? 6.809 -16.286 -9.059 1.00 93.00 88 SER A N 1
ATOM 700 C CA . SER A 1 88 ? 7.705 -15.271 -9.626 1.00 93.00 88 SER A CA 1
ATOM 701 C C . SER A 1 88 ? 7.323 -14.869 -11.048 1.00 93.00 88 SER A C 1
ATOM 703 O O . SER A 1 88 ? 7.299 -13.684 -11.349 1.00 93.00 88 SER A O 1
ATOM 705 N N . SER A 1 89 ? 6.919 -15.824 -11.890 1.00 93.00 89 SER A N 1
ATOM 706 C CA . SER A 1 89 ? 6.481 -15.557 -13.267 1.00 93.00 89 SER A CA 1
ATOM 707 C C . SER A 1 89 ? 5.212 -14.700 -13.359 1.00 93.00 89 SER A C 1
ATOM 709 O O . SER A 1 89 ? 5.065 -13.920 -14.299 1.00 93.00 89 SER A O 1
ATOM 711 N N . VAL A 1 90 ? 4.301 -14.816 -12.388 1.00 93.69 90 VAL A N 1
ATOM 712 C CA . VAL A 1 90 ? 3.083 -13.994 -12.317 1.00 93.69 90 VAL A CA 1
ATOM 713 C C . VAL A 1 90 ? 3.447 -12.566 -11.926 1.00 93.69 90 VAL A C 1
ATOM 715 O O . VAL A 1 90 ? 3.009 -11.622 -12.581 1.00 93.69 90 VAL A O 1
ATOM 718 N N . ASN A 1 91 ? 4.308 -12.413 -10.919 1.00 95.31 91 ASN A N 1
ATOM 719 C CA . ASN A 1 91 ? 4.815 -11.108 -10.504 1.00 95.31 91 ASN A CA 1
ATOM 720 C C . ASN A 1 91 ? 5.647 -10.435 -11.607 1.00 95.31 91 ASN A C 1
ATOM 722 O O . ASN A 1 91 ? 5.516 -9.234 -11.803 1.00 95.31 91 ASN A O 1
ATOM 726 N N . GLU A 1 92 ? 6.466 -11.188 -12.350 1.00 96.38 92 GLU A N 1
ATOM 727 C CA . GLU A 1 92 ? 7.221 -10.696 -13.512 1.00 96.38 92 GLU A CA 1
ATOM 728 C C . GLU A 1 92 ? 6.277 -10.135 -14.587 1.00 96.38 92 GLU A C 1
ATOM 730 O O . GLU A 1 92 ? 6.451 -8.994 -15.014 1.00 96.38 92 GLU A O 1
ATOM 735 N N . LEU A 1 93 ? 5.240 -10.892 -14.978 1.00 95.56 93 LEU A N 1
ATOM 736 C CA . LEU A 1 93 ? 4.232 -10.436 -15.943 1.00 95.56 93 LEU A CA 1
ATOM 737 C C . LEU A 1 93 ? 3.521 -9.168 -15.471 1.00 95.56 93 LEU A C 1
ATOM 739 O O . LEU A 1 93 ? 3.418 -8.197 -16.224 1.00 95.56 93 LEU A O 1
ATOM 743 N N . GLY A 1 94 ? 3.051 -9.183 -14.223 1.00 95.19 94 GLY A N 1
ATOM 744 C CA . GLY A 1 94 ? 2.398 -8.040 -13.603 1.00 95.19 94 GLY A CA 1
ATOM 745 C C . GLY A 1 94 ? 3.289 -6.806 -13.604 1.00 95.19 94 GLY A C 1
ATOM 746 O O . GLY A 1 94 ? 2.857 -5.727 -14.000 1.00 95.19 94 GLY A O 1
ATOM 747 N N . PHE A 1 95 ? 4.556 -6.975 -13.231 1.00 96.44 95 PHE A N 1
ATOM 748 C CA . PHE A 1 95 ? 5.507 -5.880 -13.116 1.00 96.44 95 PHE A CA 1
ATOM 749 C C . PHE A 1 95 ? 5.870 -5.259 -14.467 1.00 96.44 95 PHE A C 1
ATOM 751 O O . PHE A 1 95 ? 5.873 -4.037 -14.594 1.00 96.44 95 PHE A O 1
ATOM 758 N N . VAL A 1 96 ? 6.098 -6.067 -15.507 1.00 97.06 96 VAL A N 1
ATOM 759 C CA . VAL A 1 96 ? 6.349 -5.530 -16.856 1.00 97.06 96 VAL A CA 1
ATOM 760 C C . VAL A 1 96 ? 5.114 -4.804 -17.390 1.00 97.06 96 VAL A C 1
ATOM 762 O O . VAL A 1 96 ? 5.241 -3.717 -17.951 1.00 97.06 96 VAL A O 1
ATOM 765 N N . LYS A 1 97 ? 3.910 -5.354 -17.175 1.00 95.38 97 LYS A N 1
ATOM 766 C CA . LYS A 1 97 ? 2.661 -4.702 -17.593 1.00 95.38 97 LYS A CA 1
ATOM 767 C C . LYS A 1 97 ? 2.482 -3.362 -16.886 1.00 95.38 97 LYS A C 1
ATOM 769 O O . LYS A 1 97 ? 2.191 -2.364 -17.532 1.00 95.38 97 LYS A O 1
ATOM 774 N N . PHE A 1 98 ? 2.729 -3.340 -15.582 1.00 94.94 98 PHE A N 1
ATOM 775 C CA . PHE A 1 98 ? 2.711 -2.138 -14.764 1.00 94.94 98 PHE A CA 1
ATOM 776 C C . PHE A 1 98 ? 3.631 -1.039 -15.329 1.00 94.94 98 PHE A C 1
ATOM 778 O O . PHE A 1 98 ? 3.189 0.093 -15.526 1.00 94.94 98 PHE A O 1
ATOM 785 N N . LEU A 1 99 ? 4.890 -1.367 -15.639 1.00 96.00 99 LEU A N 1
ATOM 786 C CA . LEU A 1 99 ? 5.851 -0.395 -16.172 1.00 96.00 99 LEU A CA 1
ATOM 787 C C . LEU A 1 99 ? 5.443 0.157 -17.544 1.00 96.00 99 LEU A C 1
ATOM 789 O O . LEU A 1 99 ? 5.695 1.336 -17.818 1.00 96.00 99 LEU A O 1
ATOM 793 N N . LEU A 1 100 ? 4.830 -0.680 -18.387 1.00 94.62 100 LEU A N 1
ATOM 794 C CA . LEU A 1 100 ? 4.306 -0.293 -19.698 1.00 94.62 100 LEU A CA 1
ATOM 795 C C . LEU A 1 100 ? 3.078 0.614 -19.572 1.00 94.62 100 LEU A C 1
ATOM 797 O O . LEU A 1 100 ? 3.061 1.689 -20.169 1.00 94.62 100 LEU A O 1
ATOM 801 N N . ASP A 1 101 ? 2.093 0.222 -18.762 1.00 93.06 101 ASP A N 1
ATOM 802 C CA . ASP A 1 101 ? 0.831 0.950 -18.588 1.00 93.06 101 ASP A CA 1
ATOM 803 C C . ASP A 1 101 ? 1.056 2.321 -17.926 1.00 93.06 101 ASP A C 1
ATOM 805 O O . ASP A 1 101 ? 0.391 3.298 -18.273 1.00 93.06 101 ASP A O 1
ATOM 809 N N . LYS A 1 102 ? 2.048 2.439 -17.031 1.00 93.44 102 LYS A N 1
ATOM 810 C CA . LYS A 1 102 ? 2.481 3.728 -16.458 1.00 93.44 102 LYS A CA 1
ATOM 811 C C . LYS A 1 102 ? 3.387 4.545 -17.380 1.00 93.44 102 LYS A C 1
ATOM 813 O O . LYS A 1 102 ? 3.798 5.637 -17.003 1.00 93.44 102 LYS A O 1
ATOM 818 N N . ASN A 1 103 ? 3.720 4.031 -18.568 1.00 95.56 103 ASN A N 1
ATOM 819 C CA . ASN A 1 103 ? 4.659 4.649 -19.504 1.00 95.56 103 ASN A CA 1
ATOM 820 C C . ASN A 1 103 ? 5.955 5.090 -18.792 1.00 95.56 103 ASN A C 1
ATOM 822 O O . ASN A 1 103 ? 6.42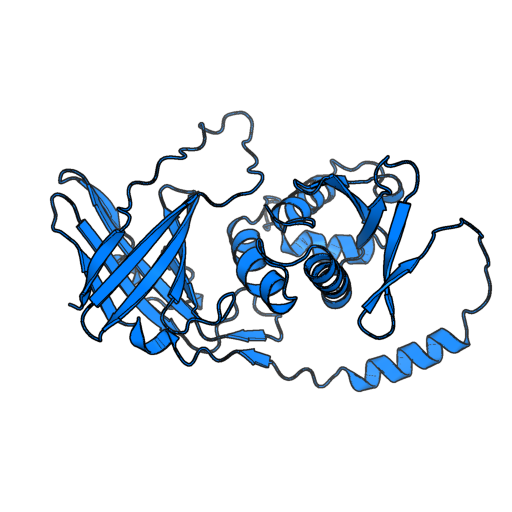7 6.210 -18.970 1.00 95.56 103 ASN A O 1
ATOM 826 N N . SER A 1 104 ? 6.504 4.202 -17.955 1.00 97.56 104 SER A N 1
ATOM 827 C CA . SER A 1 104 ? 7.525 4.539 -16.950 1.00 97.56 104 SER A CA 1
ATOM 828 C C . SER A 1 104 ? 8.883 4.955 -17.521 1.00 97.56 104 SER A C 1
ATOM 830 O O . SER A 1 104 ? 9.694 5.523 -16.800 1.00 97.56 104 SER A O 1
ATOM 832 N N . GLY A 1 105 ? 9.172 4.631 -18.785 1.00 97.69 105 GLY A N 1
ATOM 833 C CA . GLY A 1 105 ? 10.512 4.788 -19.363 1.00 97.69 105 GLY A CA 1
ATOM 834 C C . GLY A 1 105 ? 11.552 3.816 -18.796 1.00 97.69 105 GLY A C 1
ATOM 835 O O . GLY A 1 105 ? 12.741 3.989 -19.052 1.00 97.69 105 GLY A O 1
ATOM 836 N N . LEU A 1 106 ? 11.123 2.805 -18.034 1.00 98.12 106 LEU A N 1
ATOM 837 C CA . LEU A 1 106 ? 11.986 1.787 -17.440 1.00 98.12 106 LEU A CA 1
ATOM 838 C C . LEU A 1 106 ? 11.876 0.457 -18.188 1.00 98.12 106 LEU A C 1
ATOM 840 O O . LEU A 1 106 ? 10.809 0.086 -18.680 1.00 98.12 106 LEU A O 1
ATOM 844 N N . LYS A 1 107 ? 12.979 -0.294 -18.199 1.00 97.25 107 LYS A N 1
ATOM 845 C CA . LYS A 1 107 ? 13.032 -1.695 -18.638 1.00 97.25 107 LYS A CA 1
ATOM 846 C C . LYS A 1 107 ? 13.619 -2.575 -17.554 1.00 97.25 107 LYS A C 1
ATOM 848 O O . LYS A 1 107 ? 14.473 -2.138 -16.787 1.00 97.25 107 LYS A O 1
ATOM 853 N N . VAL A 1 108 ? 13.192 -3.833 -17.536 1.00 97.31 108 VAL A N 1
ATOM 854 C CA . VAL A 1 108 ? 13.666 -4.836 -16.582 1.00 97.31 108 VAL A CA 1
ATOM 855 C C . VAL A 1 108 ? 14.417 -5.914 -17.337 1.00 97.31 108 VAL A C 1
ATOM 857 O O . VAL A 1 108 ? 13.907 -6.471 -18.309 1.00 97.31 108 VAL A O 1
ATOM 860 N N . LEU A 1 109 ? 15.617 -6.223 -16.863 1.00 96.31 109 LEU A N 1
ATOM 861 C CA . LEU A 1 109 ? 16.395 -7.359 -17.318 1.00 96.31 109 LEU A CA 1
ATOM 862 C C . LEU A 1 109 ? 16.435 -8.417 -16.224 1.00 96.31 109 LEU A C 1
ATOM 864 O O . LEU A 1 109 ? 16.581 -8.096 -15.045 1.00 96.31 109 LEU A O 1
ATOM 868 N N . LYS A 1 110 ? 16.332 -9.680 -16.616 1.00 96.19 110 LYS A N 1
ATOM 869 C CA . LYS A 1 110 ? 16.478 -10.835 -15.737 1.00 96.19 110 LYS A CA 1
ATOM 870 C C . LYS A 1 110 ? 17.819 -11.502 -16.001 1.00 96.19 110 LYS A C 1
ATOM 872 O O . LYS A 1 110 ? 18.172 -11.747 -17.153 1.00 96.19 110 LYS A O 1
ATOM 877 N N . GLY A 1 111 ? 18.560 -11.759 -14.932 1.00 91.81 111 GLY A N 1
ATOM 878 C CA . GLY A 1 111 ? 19.834 -12.462 -14.989 1.00 91.81 111 GLY A CA 1
ATOM 879 C C . GLY A 1 111 ? 19.634 -13.975 -15.060 1.00 91.81 111 GLY A C 1
ATOM 880 O O . GLY A 1 111 ? 18.702 -14.518 -14.459 1.00 91.81 111 GLY A O 1
ATOM 881 N N . SER A 1 112 ? 20.534 -14.673 -15.753 1.00 89.19 112 SER A N 1
ATOM 882 C CA . SER A 1 112 ? 20.719 -16.116 -15.558 1.00 89.19 112 SER A CA 1
ATOM 883 C C . SER A 1 112 ? 21.137 -16.413 -14.119 1.00 89.19 112 SER A C 1
ATOM 885 O O . SER A 1 112 ? 21.656 -15.540 -13.444 1.00 89.19 112 SER A O 1
ATOM 887 N N . ASN A 1 113 ? 21.006 -17.657 -13.647 1.00 85.25 113 ASN A N 1
ATOM 888 C CA . ASN A 1 113 ? 21.307 -18.027 -12.248 1.00 85.25 113 ASN A CA 1
ATOM 889 C C . ASN A 1 113 ? 22.704 -17.602 -11.735 1.00 85.25 113 ASN A C 1
ATOM 891 O O . ASN A 1 113 ? 22.914 -17.503 -10.529 1.00 85.25 113 ASN A O 1
ATOM 895 N N . ASN A 1 114 ? 23.659 -17.386 -12.643 1.00 84.56 114 ASN A N 1
ATOM 896 C CA . ASN A 1 114 ? 25.033 -16.953 -12.383 1.00 84.56 114 ASN A CA 1
ATOM 897 C C . ASN A 1 114 ? 25.318 -15.494 -12.797 1.00 84.56 114 ASN A C 1
ATOM 899 O O . ASN A 1 114 ? 26.484 -15.119 -12.869 1.00 84.56 114 ASN A O 1
ATOM 903 N N . SER A 1 115 ? 24.295 -14.701 -13.128 1.00 83.94 115 SER A N 1
ATOM 904 C CA . SER A 1 115 ? 24.401 -13.313 -13.608 1.00 83.94 115 SER A CA 1
ATOM 905 C C . SER A 1 115 ? 25.260 -13.100 -14.866 1.00 83.94 115 SER A C 1
ATOM 907 O O . SER A 1 115 ? 25.622 -11.964 -15.176 1.00 83.94 115 SER A O 1
ATOM 909 N N . ASN A 1 116 ? 25.605 -14.161 -15.604 1.00 84.69 116 ASN A N 1
ATOM 910 C CA . ASN A 1 116 ? 26.478 -14.065 -16.781 1.00 84.69 116 ASN A CA 1
ATOM 911 C C . ASN A 1 116 ? 25.742 -13.609 -18.044 1.00 84.69 116 ASN A C 1
ATOM 913 O O . ASN A 1 116 ? 26.370 -13.136 -18.989 1.00 84.69 116 ASN A O 1
ATOM 917 N N . THR A 1 117 ? 24.421 -13.770 -18.082 1.00 89.50 117 THR A N 1
ATOM 918 C CA . THR A 1 117 ? 23.580 -13.344 -19.204 1.00 89.50 117 THR A CA 1
ATOM 919 C C . THR A 1 117 ? 22.368 -12.595 -18.678 1.00 89.50 117 THR A C 1
ATOM 921 O O . THR A 1 117 ? 21.885 -12.899 -17.587 1.00 89.50 117 THR A O 1
ATOM 924 N N . TRP A 1 118 ? 21.908 -11.609 -19.446 1.00 91.56 118 TRP A N 1
ATOM 925 C CA . TRP A 1 118 ? 20.791 -10.741 -19.091 1.00 91.56 118 TRP A CA 1
ATOM 926 C C . TRP A 1 118 ? 19.805 -10.682 -20.252 1.00 91.56 118 TRP A C 1
ATOM 928 O O . TRP A 1 118 ? 20.189 -10.438 -21.397 1.00 91.56 118 TRP A O 1
ATOM 938 N N . GLU A 1 119 ? 18.535 -10.913 -19.949 1.00 94.56 119 GLU A N 1
ATOM 939 C CA . GLU A 1 119 ? 17.444 -10.932 -20.920 1.00 94.56 119 GLU A CA 1
ATOM 940 C C . GLU A 1 119 ? 16.415 -9.879 -20.556 1.00 94.56 119 GLU A C 1
ATOM 942 O O . GLU A 1 119 ? 16.012 -9.774 -19.399 1.00 94.56 119 GLU A O 1
ATOM 947 N N . GLU A 1 120 ? 15.972 -9.102 -21.540 1.00 96.19 120 GLU A N 1
ATOM 948 C CA . GLU A 1 120 ? 14.901 -8.141 -21.308 1.00 96.19 120 GLU A CA 1
ATOM 949 C C . GLU A 1 120 ? 13.580 -8.893 -21.120 1.00 96.19 120 GLU A C 1
ATOM 951 O O . GLU A 1 120 ? 13.208 -9.733 -21.947 1.00 96.19 120 GLU A O 1
ATOM 956 N N . LEU A 1 121 ? 12.859 -8.566 -20.047 1.00 95.56 121 LEU A N 1
ATOM 957 C CA . LEU A 1 121 ? 11.504 -9.055 -19.842 1.00 95.56 121 LEU A CA 1
ATOM 958 C C . LEU A 1 121 ? 10.536 -8.211 -20.671 1.00 95.56 121 LEU A C 1
ATOM 960 O O . LEU A 1 121 ? 10.384 -7.011 -20.438 1.00 95.56 121 LEU A O 1
ATOM 964 N N . ARG A 1 122 ? 9.858 -8.846 -21.629 1.00 94.50 122 ARG A N 1
ATOM 965 C CA . ARG A 1 122 ? 8.853 -8.213 -22.492 1.00 94.50 122 ARG A CA 1
ATOM 966 C C . ARG A 1 122 ? 7.527 -8.947 -22.400 1.00 94.50 122 ARG A C 1
ATOM 968 O O . ARG A 1 122 ? 7.473 -10.093 -21.968 1.00 94.50 122 ARG A O 1
ATOM 975 N N . ILE A 1 123 ? 6.452 -8.296 -22.838 1.00 91.81 123 ILE A N 1
ATOM 976 C CA . ILE A 1 123 ? 5.153 -8.950 -23.014 1.00 91.81 123 ILE A CA 1
ATOM 977 C C . ILE A 1 123 ? 4.944 -9.236 -24.495 1.00 91.81 123 ILE A C 1
ATOM 979 O O . ILE A 1 123 ? 4.976 -8.321 -25.318 1.00 91.81 123 ILE A O 1
ATOM 983 N N . LYS A 1 124 ? 4.679 -10.500 -24.823 1.00 90.00 124 LYS A N 1
ATOM 984 C CA . LYS A 1 124 ? 4.267 -10.947 -26.153 1.00 90.00 124 LYS A CA 1
ATOM 985 C C . LYS A 1 124 ? 3.081 -11.888 -26.009 1.00 90.00 124 LYS A C 1
ATOM 987 O O . LYS A 1 124 ? 3.113 -12.807 -25.194 1.00 90.00 124 LYS A O 1
ATOM 992 N N . ASP A 1 125 ? 2.009 -11.616 -26.748 1.00 88.75 125 ASP A N 1
ATOM 993 C CA . ASP A 1 125 ? 0.772 -12.411 -26.719 1.00 88.75 125 ASP A CA 1
ATOM 994 C C . ASP A 1 125 ? 0.211 -12.620 -25.293 1.00 88.75 125 ASP A C 1
ATOM 996 O O . ASP A 1 125 ? -0.287 -13.687 -24.935 1.00 88.75 125 ASP A O 1
ATOM 1000 N N . GLY A 1 126 ? 0.335 -11.591 -24.443 1.00 81.00 126 GLY A N 1
ATOM 1001 C CA . GLY A 1 126 ? -0.138 -11.609 -23.054 1.00 81.00 126 GLY A CA 1
ATOM 1002 C C . GLY A 1 126 ? 0.703 -12.449 -22.084 1.00 81.00 126 GLY A C 1
ATOM 1003 O O . GLY A 1 126 ? 0.278 -12.660 -20.950 1.00 81.00 126 GLY A O 1
ATOM 1004 N N . LYS A 1 127 ? 1.882 -12.927 -22.498 1.00 83.75 127 LYS A N 1
ATOM 1005 C CA . LYS A 1 127 ? 2.824 -13.686 -21.663 1.00 83.75 127 LYS A CA 1
ATOM 1006 C C . LYS A 1 127 ? 4.177 -12.986 -21.599 1.00 83.75 127 LYS A C 1
ATOM 1008 O O . LYS A 1 127 ? 4.496 -12.178 -22.468 1.00 83.75 127 LYS A O 1
ATOM 1013 N N . ILE A 1 128 ? 4.967 -13.315 -20.575 1.00 87.12 128 ILE A N 1
ATOM 1014 C CA . ILE A 1 128 ? 6.374 -12.910 -20.536 1.00 87.12 128 ILE A CA 1
ATOM 1015 C C . ILE A 1 128 ? 7.122 -13.637 -21.652 1.00 87.12 128 ILE A C 1
ATOM 1017 O O . ILE A 1 128 ? 7.106 -14.866 -21.719 1.00 87.12 128 ILE A O 1
ATOM 1021 N N . ASP A 1 129 ? 7.765 -12.851 -22.505 1.00 84.19 129 ASP A N 1
ATOM 1022 C CA . ASP A 1 129 ? 8.740 -13.284 -23.494 1.00 84.19 129 ASP A CA 1
ATOM 1023 C C . ASP A 1 129 ? 10.112 -12.791 -23.035 1.00 84.19 129 ASP A C 1
ATOM 1025 O O . ASP A 1 129 ? 10.293 -11.610 -22.717 1.00 84.19 129 ASP A O 1
ATOM 1029 N N . GLN A 1 130 ? 11.061 -13.715 -22.949 1.00 78.38 130 GLN A N 1
ATOM 1030 C CA . GLN A 1 130 ? 12.437 -13.413 -22.590 1.00 78.38 130 GLN A CA 1
ATOM 1031 C C . GLN A 1 130 ? 13.204 -13.166 -23.880 1.00 78.38 130 GLN A C 1
ATOM 1033 O O . GLN A 1 130 ? 13.548 -14.091 -24.616 1.00 78.38 130 GLN A O 1
ATOM 1038 N N . TYR A 1 131 ? 13.428 -11.892 -24.192 1.00 71.31 131 TYR A N 1
ATOM 1039 C CA . TYR A 1 131 ? 14.137 -11.532 -25.408 1.00 71.31 131 TYR A CA 1
ATOM 1040 C C . TYR A 1 131 ? 15.637 -11.475 -25.120 1.00 71.31 131 TYR A C 1
ATOM 1042 O O . TYR A 1 131 ? 16.120 -10.583 -24.415 1.00 71.31 131 TYR A O 1
ATOM 1050 N N . HIS A 1 132 ? 16.387 -12.419 -25.690 1.00 69.00 132 HIS A N 1
ATOM 1051 C CA . HIS A 1 132 ? 17.845 -12.390 -25.656 1.00 69.00 132 HIS A CA 1
ATOM 1052 C C . HIS A 1 132 ? 18.350 -11.119 -26.346 1.00 69.00 132 HIS A C 1
ATOM 1054 O O . HIS A 1 132 ? 18.224 -10.951 -27.563 1.00 69.00 132 HIS A O 1
ATOM 1060 N N . VAL A 1 133 ? 18.954 -10.218 -25.571 1.00 57.06 133 VAL A N 1
ATOM 1061 C CA . VAL A 1 133 ? 19.555 -8.993 -26.100 1.00 57.06 133 VAL A CA 1
ATOM 1062 C C . VAL A 1 133 ? 20.897 -9.349 -26.740 1.00 57.06 133 VAL A C 1
ATOM 1064 O O . VAL A 1 133 ? 21.964 -9.148 -26.170 1.00 57.06 133 VAL A O 1
ATOM 1067 N N . THR A 1 134 ? 20.874 -9.891 -27.958 1.00 49.00 134 THR A N 1
ATOM 1068 C CA . THR A 1 134 ? 22.058 -9.855 -28.823 1.00 49.00 134 THR A CA 1
ATOM 1069 C C . THR A 1 134 ? 22.114 -8.456 -29.420 1.00 49.00 134 THR A C 1
ATOM 1071 O O . THR A 1 134 ? 21.230 -8.069 -30.183 1.00 49.00 134 THR A O 1
ATOM 1074 N N . LYS A 1 135 ? 23.118 -7.657 -29.039 1.00 40.16 135 LYS A N 1
ATOM 1075 C CA . LYS A 1 135 ? 23.306 -6.291 -29.547 1.00 40.16 135 LYS A CA 1
ATOM 1076 C C . LYS A 1 135 ? 23.647 -6.343 -31.042 1.00 40.16 135 LYS A C 1
ATOM 1078 O O . LYS A 1 135 ? 24.809 -6.299 -31.430 1.00 40.16 135 LYS A O 1
ATOM 1083 N N . LYS A 1 136 ? 22.623 -6.456 -31.884 1.00 37.34 136 LYS A N 1
ATOM 1084 C CA . LYS A 1 136 ? 22.693 -6.265 -33.329 1.00 37.34 136 LYS A CA 1
ATOM 1085 C C . LYS A 1 136 ? 21.935 -4.977 -33.636 1.00 37.34 136 LYS A C 1
ATOM 1087 O O . LYS A 1 136 ? 20.713 -4.921 -33.541 1.00 37.34 136 LYS A O 1
ATOM 1092 N N . ILE A 1 137 ? 22.690 -3.917 -33.908 1.00 41.94 137 ILE A N 1
ATOM 1093 C CA . ILE A 1 137 ? 22.152 -2.627 -34.342 1.00 41.94 137 ILE A CA 1
ATOM 1094 C C . ILE A 1 137 ? 21.675 -2.822 -35.783 1.00 41.94 137 ILE A C 1
ATOM 1096 O O . ILE A 1 137 ? 22.482 -2.812 -36.707 1.00 41.94 137 ILE A O 1
ATOM 1100 N N . GLU A 1 138 ? 20.376 -3.033 -35.975 1.00 38.41 138 GLU A N 1
ATOM 1101 C CA . GLU A 1 138 ? 19.738 -2.941 -37.289 1.00 38.41 138 GLU A CA 1
ATOM 1102 C C . GLU A 1 138 ? 18.809 -1.723 -37.296 1.00 38.41 138 GLU A C 1
ATOM 1104 O O . GLU A 1 138 ? 17.725 -1.706 -36.714 1.00 38.41 138 GLU A O 1
ATOM 1109 N N . ILE A 1 139 ? 19.299 -0.664 -37.941 1.00 44.12 139 ILE A N 1
ATOM 1110 C CA . ILE A 1 139 ? 18.526 0.502 -38.363 1.00 44.12 139 ILE A CA 1
ATOM 1111 C C . ILE A 1 139 ? 17.730 0.073 -39.608 1.00 44.12 139 ILE A C 1
ATOM 1113 O O . ILE A 1 139 ? 18.274 -0.628 -40.456 1.00 44.12 139 ILE A O 1
ATOM 1117 N N . ILE A 1 140 ? 16.486 0.561 -39.726 1.00 44.59 140 ILE A N 1
ATOM 1118 C CA . ILE A 1 140 ? 15.528 0.471 -40.857 1.00 44.59 140 ILE A CA 1
ATOM 1119 C C . ILE A 1 140 ? 14.320 -0.448 -40.576 1.00 44.59 140 ILE A C 1
ATOM 1121 O O . ILE A 1 140 ? 14.308 -1.620 -40.938 1.00 44.59 140 ILE A O 1
ATOM 1125 N N . LYS A 1 141 ? 13.248 0.138 -40.007 1.00 41.25 141 LYS A N 1
ATOM 1126 C CA . LYS A 1 141 ? 11.825 -0.249 -40.213 1.00 41.25 141 LYS A CA 1
ATOM 1127 C C . LYS A 1 141 ? 10.839 0.820 -39.685 1.00 41.25 141 LYS A C 1
ATOM 1129 O O . LYS A 1 141 ? 9.847 0.520 -39.032 1.00 41.25 141 LYS A O 1
ATOM 1134 N N . ASN A 1 142 ? 11.118 2.099 -39.957 1.00 49.78 142 ASN A N 1
ATOM 1135 C CA . ASN A 1 142 ? 10.480 3.225 -39.252 1.00 49.78 142 ASN A CA 1
ATOM 1136 C C . ASN A 1 142 ? 9.197 3.810 -39.878 1.00 49.78 142 ASN A C 1
ATOM 1138 O O . ASN A 1 142 ? 8.638 4.729 -39.301 1.00 49.78 142 ASN A O 1
ATOM 1142 N N . ILE A 1 143 ? 8.690 3.324 -41.019 1.00 47.28 143 ILE A N 1
ATOM 1143 C CA . ILE A 1 143 ? 7.565 4.002 -41.711 1.00 47.28 143 ILE A CA 1
ATOM 1144 C C . ILE A 1 143 ? 6.217 3.283 -41.526 1.00 47.28 143 ILE A C 1
ATOM 1146 O O . ILE A 1 143 ? 5.194 3.936 -41.339 1.00 47.28 143 ILE A O 1
ATOM 1150 N N . THR A 1 144 ? 6.188 1.949 -41.467 1.00 47.09 144 THR A N 1
ATOM 1151 C CA . THR A 1 144 ? 4.955 1.183 -41.196 1.00 47.09 144 THR A CA 1
ATOM 1152 C C . THR A 1 144 ? 4.545 1.199 -39.721 1.00 47.09 144 THR A C 1
ATOM 1154 O O . THR A 1 144 ? 3.352 1.169 -39.430 1.00 47.09 144 THR A O 1
ATOM 1157 N N . HIS A 1 145 ? 5.496 1.334 -38.788 1.00 55.06 145 HIS A N 1
ATOM 1158 C CA . HIS A 1 145 ? 5.185 1.437 -37.358 1.00 55.06 145 HIS A CA 1
ATOM 1159 C C . HIS A 1 145 ? 4.496 2.753 -36.975 1.00 55.06 145 HIS A C 1
ATOM 1161 O O . HIS A 1 145 ? 3.588 2.743 -36.143 1.00 55.06 145 HIS A O 1
ATOM 1167 N N . ILE A 1 146 ? 4.857 3.866 -37.619 1.00 54.81 146 ILE A N 1
ATOM 1168 C CA . ILE A 1 146 ? 4.279 5.186 -37.323 1.00 54.81 146 ILE A CA 1
ATOM 1169 C C . ILE A 1 146 ? 2.780 5.224 -37.669 1.00 54.81 146 ILE A C 1
ATOM 1171 O O . ILE A 1 146 ? 1.986 5.739 -36.886 1.00 54.81 146 ILE A O 1
ATOM 1175 N N . LEU A 1 147 ? 2.358 4.597 -38.774 1.00 48.56 147 LEU A N 1
ATOM 1176 C CA . LEU A 1 147 ? 0.940 4.530 -39.162 1.00 48.56 147 LEU A CA 1
ATOM 1177 C C . LEU A 1 147 ? 0.108 3.607 -38.252 1.00 48.56 147 LEU A C 1
ATOM 1179 O O . LEU A 1 147 ? -1.034 3.938 -37.937 1.00 48.56 147 LEU A O 1
ATOM 1183 N N . SER A 1 148 ? 0.677 2.503 -37.753 1.00 52.06 148 SER A N 1
ATOM 1184 C CA . SER A 1 148 ? 0.012 1.661 -36.744 1.00 52.06 148 SER A CA 1
ATOM 1185 C C . SER A 1 148 ? -0.108 2.343 -35.375 1.00 52.06 148 SER A C 1
ATOM 1187 O O . SER A 1 148 ? -1.113 2.160 -34.696 1.00 52.06 148 SER A O 1
ATOM 1189 N N . ILE A 1 149 ? 0.863 3.179 -34.984 1.00 55.53 149 ILE A N 1
ATOM 1190 C CA . ILE A 1 149 ? 0.817 3.939 -33.723 1.00 55.53 149 ILE A CA 1
ATOM 1191 C C . ILE A 1 149 ? -0.305 4.989 -33.760 1.00 55.53 149 ILE A C 1
ATOM 1193 O O . ILE A 1 149 ? -1.048 5.122 -32.791 1.00 55.53 149 ILE A O 1
ATOM 1197 N N . ILE A 1 150 ? -0.494 5.677 -34.892 1.00 52.44 150 ILE A N 1
ATOM 1198 C CA . ILE A 1 150 ? -1.566 6.675 -35.053 1.00 52.44 150 ILE A CA 1
ATOM 1199 C C . ILE A 1 150 ? -2.959 6.017 -35.014 1.00 52.44 150 ILE A C 1
ATOM 1201 O O . ILE A 1 150 ? -3.869 6.559 -34.391 1.00 52.44 150 ILE A O 1
ATOM 1205 N N . PHE A 1 151 ? -3.129 4.824 -35.599 1.00 45.38 151 PHE A N 1
ATOM 1206 C CA . PHE A 1 151 ? -4.409 4.096 -35.569 1.00 45.38 151 PHE A CA 1
ATOM 1207 C C . PHE A 1 151 ? -4.750 3.543 -34.171 1.00 45.38 151 PHE A C 1
ATOM 1209 O O . PHE A 1 151 ? -5.914 3.498 -33.781 1.00 45.38 151 PHE A O 1
ATOM 1216 N N . VAL A 1 152 ? -3.734 3.187 -33.380 1.00 51.66 152 VAL A N 1
ATOM 1217 C CA . VAL A 1 152 ? -3.888 2.731 -31.991 1.00 51.66 152 VAL A CA 1
ATOM 1218 C C . VAL A 1 152 ? -4.221 3.894 -31.042 1.00 51.66 152 VAL A C 1
ATOM 1220 O O . VAL A 1 152 ? -5.052 3.728 -30.152 1.00 51.66 152 VAL A O 1
ATOM 1223 N N . MET A 1 153 ? -3.679 5.099 -31.264 1.00 47.38 153 MET A N 1
ATOM 1224 C CA . MET A 1 153 ? -4.013 6.273 -30.439 1.00 47.38 153 MET A CA 1
ATOM 1225 C C . MET A 1 153 ? -5.477 6.735 -30.574 1.00 47.38 153 MET A C 1
ATOM 1227 O O . MET A 1 153 ? -6.013 7.329 -29.642 1.00 47.38 153 MET A O 1
ATOM 1231 N N . ILE A 1 154 ? -6.156 6.432 -31.687 1.00 48.53 154 ILE A N 1
ATOM 1232 C CA . ILE A 1 154 ? -7.573 6.791 -31.887 1.00 48.53 154 ILE A CA 1
ATOM 1233 C C . ILE A 1 154 ? -8.516 5.844 -31.113 1.00 48.53 154 ILE A C 1
ATOM 1235 O O . ILE A 1 154 ? -9.629 6.237 -30.767 1.00 48.53 154 ILE A O 1
ATOM 1239 N N . LEU A 1 155 ? -8.066 4.635 -30.752 1.00 44.34 155 LEU A N 1
ATOM 1240 C CA . LEU A 1 155 ? -8.879 3.640 -30.036 1.00 44.34 155 LEU A CA 1
ATOM 1241 C C . LEU A 1 155 ? -8.823 3.755 -28.499 1.00 44.34 155 LEU A C 1
ATOM 1243 O O . LEU A 1 155 ? -9.647 3.143 -27.824 1.00 44.34 155 LEU A O 1
ATOM 1247 N N . PHE A 1 156 ? -7.915 4.556 -27.928 1.00 46.00 156 PHE A N 1
ATOM 1248 C CA . PHE A 1 156 ? -7.725 4.653 -26.469 1.00 46.00 156 PHE A CA 1
ATOM 1249 C C . PHE A 1 156 ? -8.389 5.861 -25.785 1.00 46.00 156 PHE A C 1
ATOM 1251 O O . PHE A 1 156 ? -8.302 5.995 -24.566 1.00 46.00 156 PHE A O 1
ATOM 1258 N N . ASN A 1 157 ? -9.117 6.713 -26.513 1.00 43.59 157 ASN A N 1
ATOM 1259 C CA . ASN A 1 157 ? -9.724 7.924 -25.932 1.00 43.59 157 ASN A CA 1
ATOM 1260 C C . ASN A 1 157 ? -11.041 7.708 -25.161 1.00 43.59 157 ASN A C 1
ATOM 1262 O O . ASN A 1 157 ? -11.631 8.675 -24.694 1.00 43.59 157 ASN A O 1
ATOM 1266 N N . ASN A 1 158 ? -11.479 6.463 -24.959 1.00 43.28 158 ASN A N 1
ATOM 1267 C CA . ASN A 1 158 ? -12.637 6.144 -24.116 1.00 43.28 158 ASN A CA 1
ATOM 1268 C C . ASN A 1 158 ? -12.239 5.326 -22.881 1.00 43.28 158 ASN A C 1
ATOM 1270 O O . ASN A 1 158 ? -12.900 4.352 -22.528 1.00 43.28 158 ASN A O 1
ATOM 1274 N N . CYS A 1 159 ? -11.159 5.716 -22.200 1.00 46.06 159 CYS A N 1
ATOM 1275 C CA . CYS A 1 159 ? -10.904 5.239 -20.843 1.00 46.06 159 CYS A CA 1
ATOM 1276 C C . CYS A 1 159 ? -11.846 5.985 -19.883 1.00 46.06 159 CYS A C 1
ATOM 1278 O O . CYS A 1 159 ? -11.458 6.928 -19.194 1.00 46.06 159 CYS A O 1
ATOM 1280 N N . SER A 1 160 ? -13.131 5.617 -19.903 1.00 57.50 160 SER A N 1
ATOM 1281 C CA . SER A 1 160 ? -14.073 6.012 -18.857 1.00 57.50 160 SER A CA 1
ATOM 1282 C C . SER A 1 160 ? -13.526 5.536 -17.523 1.00 57.50 160 SER A C 1
ATOM 1284 O O . SER A 1 160 ? -13.044 4.404 -17.433 1.00 57.50 160 SER A O 1
ATOM 1286 N N . ALA A 1 161 ? -13.588 6.397 -16.511 1.00 58.56 161 ALA A N 1
ATOM 1287 C CA . ALA A 1 161 ? -12.954 6.103 -15.247 1.00 58.56 161 ALA A CA 1
ATOM 1288 C C . ALA A 1 161 ? -13.447 4.759 -14.679 1.00 58.56 161 ALA A C 1
ATOM 1290 O O . ALA A 1 161 ? -14.649 4.575 -14.485 1.00 58.56 161 ALA A O 1
ATOM 1291 N N . GLN A 1 162 ? -12.542 3.801 -14.471 1.00 72.25 162 GLN A N 1
ATOM 1292 C CA . GLN A 1 162 ? -12.918 2.460 -14.035 1.00 72.25 162 GLN A CA 1
ATOM 1293 C C . GLN A 1 162 ? -13.177 2.506 -12.527 1.00 72.25 162 GLN A C 1
ATOM 1295 O O . GLN A 1 162 ? -12.243 2.622 -11.732 1.00 72.25 162 GLN A O 1
ATOM 1300 N N . HIS A 1 163 ? -14.456 2.469 -12.144 1.00 83.06 163 HIS A N 1
ATOM 1301 C CA . HIS A 1 163 ? -14.871 2.396 -10.745 1.00 83.06 163 HIS A CA 1
ATOM 1302 C C . HIS A 1 163 ? -14.681 0.973 -10.222 1.00 83.06 163 HIS A C 1
ATOM 1304 O O . HIS A 1 163 ? -15.325 0.035 -10.694 1.00 83.06 163 HIS A O 1
ATOM 1310 N N . VAL A 1 164 ? -13.790 0.813 -9.247 1.00 83.62 164 VAL A N 1
ATOM 1311 C CA . VAL A 1 164 ? -13.583 -0.453 -8.543 1.00 83.62 164 VAL A CA 1
ATOM 1312 C C . VAL A 1 164 ? -14.451 -0.461 -7.288 1.00 83.62 164 VAL A C 1
ATOM 1314 O O . VAL A 1 164 ? -14.119 0.161 -6.279 1.00 83.62 164 VAL A O 1
ATOM 1317 N N . GLN A 1 165 ? -15.582 -1.159 -7.359 1.00 87.88 165 GLN A N 1
ATOM 1318 C CA . GLN A 1 165 ? -16.490 -1.321 -6.224 1.00 87.88 165 GLN A CA 1
ATOM 1319 C C . GLN A 1 165 ? -15.935 -2.314 -5.198 1.00 87.88 165 GLN A C 1
ATOM 1321 O O . GLN A 1 165 ? -15.430 -3.378 -5.558 1.00 87.88 165 GLN A O 1
ATOM 1326 N N . ASP A 1 166 ? -16.110 -1.998 -3.915 1.00 89.00 166 ASP A N 1
ATOM 1327 C CA . ASP A 1 166 ? -15.851 -2.907 -2.797 1.00 89.00 166 ASP A CA 1
ATOM 1328 C C . ASP A 1 166 ? -17.193 -3.250 -2.118 1.00 89.00 166 ASP A C 1
ATOM 1330 O O . ASP A 1 166 ? -17.648 -2.532 -1.215 1.00 89.00 166 ASP A O 1
ATOM 1334 N N . PRO A 1 167 ? -17.860 -4.345 -2.536 1.00 90.62 167 PRO A N 1
ATOM 1335 C CA . PRO A 1 167 ? -19.173 -4.708 -2.007 1.00 90.62 167 PRO A CA 1
ATOM 1336 C C . PRO A 1 167 ? -19.127 -5.159 -0.539 1.00 90.62 167 PRO A C 1
ATOM 1338 O O . PRO A 1 167 ? -20.166 -5.214 0.118 1.00 90.62 167 PRO A O 1
ATOM 1341 N N . ASN A 1 168 ? -17.945 -5.474 0.001 1.00 94.19 168 ASN A N 1
ATOM 1342 C CA . ASN A 1 168 ? -17.792 -6.025 1.345 1.00 94.19 168 ASN A CA 1
ATOM 1343 C C . ASN A 1 168 ? -17.348 -4.987 2.380 1.00 94.19 168 ASN A C 1
ATOM 1345 O O . ASN A 1 168 ? -17.461 -5.261 3.573 1.00 94.19 168 ASN A O 1
ATOM 1349 N N . ALA A 1 169 ? -16.885 -3.804 1.969 1.00 94.50 169 ALA A N 1
ATOM 1350 C CA . ALA A 1 169 ? -16.409 -2.760 2.880 1.00 94.50 169 ALA A CA 1
ATOM 1351 C C . ALA A 1 169 ? -17.468 -2.313 3.908 1.00 94.50 169 ALA A C 1
ATOM 1353 O O . ALA A 1 169 ? -17.141 -2.050 5.066 1.00 94.50 169 ALA A O 1
ATOM 1354 N N . ASN A 1 170 ? -18.751 -2.283 3.526 1.00 96.50 170 ASN A N 1
ATOM 1355 C CA . ASN A 1 170 ? -19.837 -1.759 4.365 1.00 96.50 170 ASN A CA 1
ATOM 1356 C C . ASN A 1 170 ? -19.952 -2.427 5.743 1.00 96.50 170 ASN A C 1
ATOM 1358 O O . ASN A 1 170 ? -20.248 -1.754 6.729 1.00 96.50 170 ASN A O 1
ATOM 1362 N N . LYS A 1 171 ? -19.698 -3.735 5.850 1.00 97.25 171 LYS A N 1
ATOM 1363 C CA . LYS A 1 171 ? -19.866 -4.457 7.125 1.00 97.25 171 LYS A CA 1
ATOM 1364 C C . LYS A 1 171 ? -18.848 -4.056 8.196 1.00 97.25 171 LYS A C 1
ATOM 1366 O O . LYS A 1 171 ? -19.105 -4.248 9.381 1.00 97.25 171 LYS A O 1
ATOM 1371 N N . PHE A 1 172 ? -17.724 -3.471 7.788 1.00 98.06 172 PHE A N 1
ATOM 1372 C CA . PHE A 1 172 ? -16.694 -2.965 8.692 1.00 98.06 172 PHE A CA 1
ATOM 1373 C C . PHE A 1 172 ? -16.949 -1.515 9.131 1.00 98.06 172 PHE A C 1
ATOM 1375 O O . PHE A 1 172 ? -16.294 -1.041 10.055 1.00 98.06 172 PHE A O 1
ATOM 1382 N N . ALA A 1 173 ? -17.899 -0.800 8.520 1.00 98.31 173 ALA A N 1
ATOM 1383 C CA . ALA A 1 173 ? -18.207 0.572 8.908 1.00 98.31 173 ALA A CA 1
ATOM 1384 C C . ALA A 1 173 ? -18.843 0.641 10.312 1.00 98.31 173 ALA A C 1
ATOM 1386 O O . ALA A 1 173 ? -19.719 -0.159 10.674 1.00 98.31 173 ALA A O 1
ATOM 1387 N N . GLY A 1 174 ? -18.404 1.621 11.101 1.00 98.38 174 GLY A N 1
ATOM 1388 C CA . GLY A 1 174 ? -18.859 1.860 12.470 1.00 98.38 174 GLY A CA 1
ATOM 1389 C C . GLY A 1 174 ? -17.728 2.204 13.437 1.00 98.38 174 GLY A C 1
ATOM 1390 O O . GLY A 1 174 ? -16.565 2.336 13.048 1.00 98.38 174 GLY A O 1
ATOM 1391 N N . THR A 1 175 ? -18.091 2.341 14.710 1.00 98.75 175 THR A N 1
ATOM 1392 C CA . THR A 1 175 ? -17.145 2.530 15.812 1.00 98.75 175 THR A CA 1
ATOM 1393 C C . THR A 1 175 ? -16.910 1.195 16.502 1.00 98.75 175 THR A C 1
ATOM 1395 O O . THR A 1 175 ? -17.853 0.545 16.943 1.00 98.75 175 THR A O 1
ATOM 1398 N N . TRP A 1 176 ? -15.651 0.794 16.606 1.00 98.69 176 TRP A N 1
ATOM 1399 C CA . TRP A 1 176 ? -15.216 -0.476 17.172 1.00 98.69 176 TRP A CA 1
ATOM 1400 C C . TRP A 1 176 ? -14.281 -0.210 18.337 1.00 98.69 176 TRP A C 1
ATOM 1402 O O . TRP A 1 176 ? -13.346 0.581 18.205 1.00 98.69 176 TRP A O 1
ATOM 1412 N N . LYS A 1 177 ? -14.508 -0.875 19.468 1.00 98.56 177 LYS A N 1
ATOM 1413 C CA . LYS A 1 177 ? -13.722 -0.667 20.683 1.00 98.56 177 LYS A CA 1
ATOM 1414 C C . LYS A 1 177 ? -13.249 -1.989 21.271 1.00 98.56 177 LYS A C 1
ATOM 1416 O O . LYS A 1 177 ? -14.002 -2.955 21.327 1.00 98.56 177 LYS A O 1
ATOM 1421 N N . TRP A 1 178 ? -12.013 -2.008 21.749 1.00 98.50 178 TRP A N 1
ATOM 1422 C CA . TRP A 1 178 ? -11.485 -3.040 22.635 1.00 98.50 178 TRP A CA 1
ATOM 1423 C C . TRP A 1 178 ? -10.868 -2.378 23.864 1.00 98.50 178 TRP A C 1
ATOM 1425 O O . TR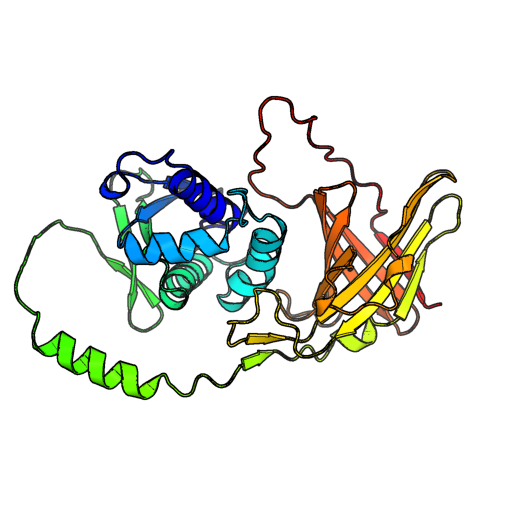P A 1 178 ? -10.220 -1.337 23.741 1.00 98.50 178 TRP A O 1
ATOM 1435 N N . GLY A 1 179 ? -11.063 -2.993 25.029 1.00 97.06 179 GLY A N 1
ATOM 1436 C CA . GLY A 1 179 ? -10.494 -2.525 26.288 1.00 97.06 179 GLY A CA 1
ATOM 1437 C C . GLY A 1 179 ? -11.078 -1.200 26.793 1.00 97.06 179 GLY A C 1
ATOM 1438 O O . GLY A 1 179 ? -12.220 -0.834 26.494 1.00 97.06 179 GLY A O 1
ATOM 1439 N N . ASP A 1 180 ? -10.292 -0.490 27.596 1.00 97.38 180 ASP A N 1
ATOM 1440 C CA . ASP A 1 180 ? -10.689 0.710 28.335 1.00 97.38 180 ASP A CA 1
ATOM 1441 C C . ASP A 1 180 ? -9.619 1.819 28.255 1.00 97.38 180 ASP A C 1
ATOM 1443 O O . ASP A 1 180 ? -8.782 1.840 27.355 1.00 97.38 180 ASP A O 1
ATOM 1447 N N . THR A 1 181 ? -9.671 2.799 29.160 1.00 96.88 181 THR A N 1
ATOM 1448 C CA . THR A 1 181 ? -8.678 3.885 29.222 1.00 96.88 181 THR A CA 1
ATOM 1449 C C . THR A 1 181 ? -7.337 3.448 29.804 1.00 96.88 181 THR A C 1
ATOM 1451 O O . THR A 1 181 ? -6.365 4.187 29.680 1.00 96.88 181 THR A O 1
ATOM 1454 N N . THR A 1 182 ? -7.261 2.277 30.439 1.00 96.69 182 THR A N 1
ATOM 1455 C CA . THR A 1 182 ? -6.002 1.694 30.903 1.00 96.69 182 THR A CA 1
ATOM 1456 C C . THR A 1 182 ? -5.285 1.050 29.726 1.00 96.69 182 THR A C 1
ATOM 1458 O O . THR A 1 182 ? -4.154 1.422 29.428 1.00 96.69 182 THR A O 1
ATOM 1461 N N . ASN A 1 183 ? -5.944 0.136 29.015 1.00 97.44 183 ASN A N 1
ATOM 1462 C CA . ASN A 1 183 ? -5.432 -0.453 27.780 1.00 97.44 183 ASN A CA 1
ATOM 1463 C C . ASN A 1 183 ? -6.590 -0.603 26.806 1.00 97.44 183 ASN A C 1
ATOM 1465 O O . ASN A 1 183 ? -7.506 -1.385 27.059 1.00 97.44 183 ASN A O 1
ATOM 1469 N N . GLY A 1 184 ? -6.552 0.126 25.695 1.00 97.81 184 GLY A N 1
ATOM 1470 C CA . GLY A 1 184 ? -7.677 0.118 24.778 1.00 97.81 184 GLY A CA 1
ATOM 1471 C C . GLY A 1 184 ? -7.375 0.705 23.417 1.00 97.81 184 GLY A C 1
ATOM 1472 O O . GLY A 1 184 ? -6.488 1.539 23.242 1.00 97.81 184 GLY A O 1
ATOM 1473 N N . VAL A 1 185 ? -8.156 0.255 22.443 1.00 98.19 185 VAL A N 1
ATOM 1474 C CA . VAL A 1 185 ? -8.107 0.712 21.057 1.00 98.19 185 VAL A CA 1
ATOM 1475 C C . VAL A 1 185 ? -9.522 1.041 20.620 1.00 98.19 185 VAL A C 1
ATOM 1477 O O . VAL A 1 185 ? -10.454 0.276 20.862 1.00 98.19 185 VAL A O 1
ATOM 1480 N N . THR A 1 186 ? -9.689 2.190 19.978 1.00 98.56 186 THR A N 1
ATOM 1481 C CA . THR A 1 186 ? -10.929 2.564 19.295 1.00 98.56 186 THR A CA 1
ATOM 1482 C C . THR A 1 186 ? -10.630 2.830 17.833 1.00 98.56 186 THR A C 1
ATOM 1484 O O . THR A 1 186 ? -9.719 3.599 17.533 1.00 98.56 186 THR A O 1
ATOM 1487 N N . PHE A 1 187 ? -11.417 2.240 16.939 1.00 98.62 187 PHE A N 1
ATOM 1488 C CA . PHE A 1 187 ? -11.428 2.549 15.515 1.00 98.62 187 PHE A CA 1
ATOM 1489 C C . PHE A 1 187 ? -12.782 3.125 15.114 1.00 98.62 187 PHE A C 1
ATOM 1491 O O . PHE A 1 187 ? -13.815 2.551 15.435 1.00 98.62 187 PHE A O 1
ATOM 1498 N N . ILE A 1 188 ? -12.776 4.235 14.380 1.00 98.69 188 ILE A N 1
ATOM 1499 C CA . ILE A 1 188 ? -13.954 4.781 13.700 1.00 98.69 188 ILE A CA 1
ATOM 1500 C C . ILE A 1 188 ? -13.723 4.572 12.208 1.00 98.69 188 ILE A C 1
ATOM 1502 O O . ILE A 1 188 ? -12.805 5.167 11.648 1.00 98.69 188 ILE A O 1
ATOM 1506 N N . MET A 1 189 ? -14.514 3.702 11.583 1.00 98.69 189 MET A N 1
ATOM 1507 C CA . MET A 1 189 ? -14.384 3.310 10.177 1.00 98.69 189 MET A CA 1
ATOM 1508 C C . MET A 1 189 ? -15.564 3.841 9.363 1.00 98.69 189 MET A C 1
ATOM 1510 O O . MET A 1 189 ? -16.718 3.542 9.677 1.00 98.69 189 MET A O 1
ATOM 1514 N N . LYS A 1 190 ? -15.276 4.584 8.292 1.00 97.88 190 LYS A N 1
ATOM 1515 C CA . LYS A 1 190 ? -16.264 5.095 7.335 1.00 97.88 190 LYS A CA 1
ATOM 1516 C C . LYS A 1 190 ? -15.957 4.543 5.946 1.00 97.88 190 LYS A C 1
ATOM 1518 O O . LYS A 1 190 ? -14.825 4.681 5.488 1.00 97.88 190 LYS A O 1
ATOM 1523 N N . LYS A 1 191 ? -16.949 3.952 5.272 1.00 96.56 191 LYS A N 1
ATOM 1524 C CA . LYS A 1 191 ? -16.843 3.665 3.834 1.00 96.56 191 LYS A CA 1
ATOM 1525 C C . LYS A 1 191 ? -16.967 4.978 3.066 1.00 96.56 191 LYS A C 1
ATOM 1527 O O . LYS A 1 191 ? -17.847 5.781 3.370 1.00 96.56 191 LYS A O 1
ATOM 1532 N N . GLU A 1 192 ? -16.105 5.163 2.082 1.00 96.12 192 GLU A N 1
ATOM 1533 C CA . GLU A 1 192 ? -16.225 6.199 1.069 1.00 96.12 192 GLU A CA 1
ATOM 1534 C C . GLU A 1 192 ? -16.190 5.583 -0.318 1.00 96.12 192 GLU A C 1
ATOM 1536 O O . GLU A 1 192 ? -15.445 4.633 -0.574 1.00 96.12 192 GLU A O 1
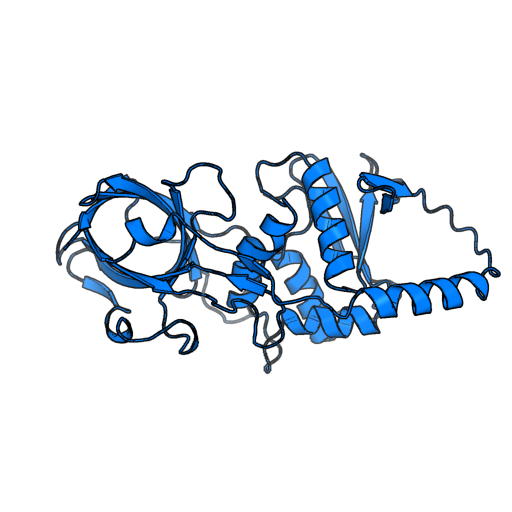ATOM 1541 N N . ASP A 1 193 ? -16.995 6.163 -1.199 1.00 93.94 193 ASP A N 1
ATOM 1542 C CA . ASP A 1 193 ? -17.140 5.724 -2.575 1.00 93.94 193 ASP A CA 1
ATOM 1543 C C . ASP A 1 193 ? -16.339 6.638 -3.498 1.00 93.94 193 ASP A C 1
ATOM 1545 O O . ASP A 1 193 ? -16.230 7.845 -3.266 1.00 93.94 193 ASP A O 1
ATOM 1549 N N . ASN A 1 194 ? -15.836 6.070 -4.592 1.00 90.19 194 ASN A N 1
ATOM 1550 C CA . ASN A 1 194 ? -15.151 6.808 -5.656 1.00 90.19 194 ASN A CA 1
ATOM 1551 C C . ASN A 1 194 ? -13.925 7.624 -5.197 1.00 90.19 194 ASN A C 1
ATOM 1553 O O . ASN A 1 194 ? -13.653 8.707 -5.728 1.00 90.19 194 ASN A O 1
ATOM 1557 N N . ILE A 1 195 ? -13.155 7.121 -4.231 1.00 90.25 195 ILE A N 1
ATOM 1558 C CA . ILE A 1 195 ? -11.943 7.807 -3.789 1.00 90.25 195 ILE A CA 1
ATOM 1559 C C . ILE A 1 195 ? -10.823 7.673 -4.828 1.00 90.25 195 ILE A C 1
ATOM 1561 O O . ILE A 1 195 ? -10.632 6.627 -5.450 1.00 90.25 195 ILE A O 1
ATOM 1565 N N . ARG A 1 196 ? -10.065 8.759 -5.003 1.00 87.56 196 ARG A N 1
ATOM 1566 C CA . ARG A 1 196 ? -8.906 8.855 -5.902 1.00 87.56 196 ARG A CA 1
ATOM 1567 C C . ARG A 1 196 ? -7.628 8.763 -5.086 1.00 87.56 196 ARG A C 1
ATOM 1569 O O . ARG A 1 196 ? -7.148 9.786 -4.593 1.00 87.56 196 ARG A O 1
ATOM 1576 N N . ILE A 1 197 ? -7.109 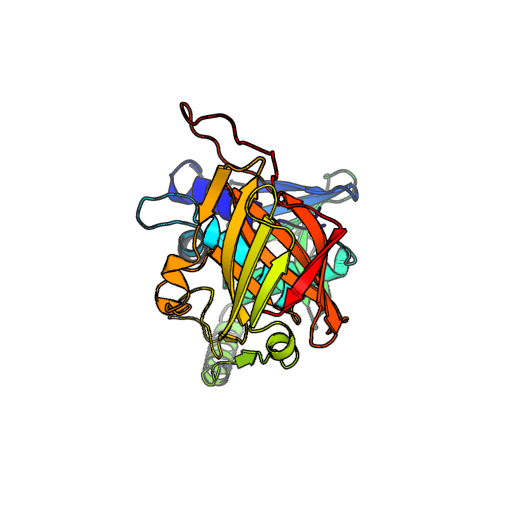7.555 -4.875 1.00 77.06 197 ILE A N 1
ATOM 1577 C CA . ILE A 1 197 ? -6.029 7.386 -3.897 1.00 77.06 197 ILE A CA 1
ATOM 1578 C C . ILE A 1 197 ? -4.681 7.914 -4.400 1.00 77.06 197 ILE A C 1
ATOM 1580 O O . ILE A 1 197 ? -3.894 8.382 -3.579 1.00 77.06 197 ILE A O 1
ATOM 1584 N N . PHE A 1 198 ? -4.431 7.947 -5.714 1.00 66.25 198 PHE A N 1
ATOM 1585 C CA . PHE A 1 198 ? -3.141 8.395 -6.249 1.00 66.25 198 PHE A CA 1
ATOM 1586 C C . PHE A 1 198 ? -3.169 9.726 -7.001 1.00 66.25 198 PHE A C 1
ATOM 1588 O O . PHE A 1 198 ? -2.165 10.130 -7.588 1.00 66.25 198 PHE A O 1
ATOM 1595 N N . GLY A 1 199 ? -4.273 10.468 -6.917 1.00 68.56 199 GLY A N 1
ATOM 1596 C CA . GLY A 1 199 ? -4.332 11.861 -7.350 1.00 68.56 199 GLY A CA 1
ATOM 1597 C C . GLY A 1 199 ? -5.500 12.188 -8.272 1.00 68.56 199 GLY A C 1
ATOM 1598 O O . GLY A 1 199 ? -6.304 11.346 -8.659 1.00 68.56 199 GLY A O 1
ATOM 1599 N N . GLN A 1 200 ? -5.612 13.472 -8.611 1.00 65.94 200 GLN A N 1
ATOM 1600 C CA . GLN A 1 200 ? -6.763 14.005 -9.352 1.00 65.94 200 GLN A CA 1
ATOM 1601 C C . GLN A 1 200 ? -6.810 13.546 -10.817 1.00 65.94 200 GLN A C 1
ATOM 1603 O O . GLN A 1 200 ? -7.891 13.466 -11.391 1.00 65.94 200 GLN A O 1
ATOM 1608 N N . ASN A 1 201 ? -5.659 13.203 -11.403 1.00 63.50 201 ASN A N 1
ATOM 1609 C CA . ASN A 1 201 ? -5.536 12.873 -12.827 1.00 63.50 201 ASN A CA 1
ATOM 1610 C C . ASN A 1 201 ? -5.738 11.387 -13.140 1.00 63.50 201 ASN A C 1
ATOM 1612 O O . ASN A 1 201 ? -5.549 10.964 -14.277 1.00 63.50 201 ASN A O 1
ATOM 1616 N N . GLU A 1 202 ? -6.092 10.576 -12.149 1.00 66.50 202 GLU A N 1
ATOM 1617 C CA . GLU A 1 202 ? -6.258 9.150 -12.377 1.00 66.50 202 GLU A CA 1
ATOM 1618 C C . GLU A 1 202 ? -7.585 8.825 -13.048 1.00 66.50 202 GLU A C 1
ATOM 1620 O O . GLU A 1 202 ? -8.636 9.359 -12.703 1.00 66.50 202 GLU A O 1
ATOM 1625 N N . SER A 1 203 ? -7.570 7.878 -13.977 1.00 68.44 203 SER A N 1
ATOM 1626 C CA . SER A 1 203 ? -8.803 7.314 -14.517 1.00 68.44 203 SER A CA 1
ATOM 1627 C C . SER A 1 203 ? -9.457 6.328 -13.549 1.00 68.44 203 SER A C 1
ATOM 1629 O O . SER A 1 203 ? -10.496 5.777 -13.866 1.00 68.44 203 SER A O 1
ATOM 1631 N N . GLN A 1 204 ? -8.899 6.056 -12.374 1.00 71.38 204 GLN A N 1
ATOM 1632 C CA . GLN A 1 204 ? -9.454 5.048 -11.476 1.00 71.38 204 GLN A CA 1
ATOM 1633 C C . GLN A 1 204 ? -9.963 5.678 -10.190 1.00 71.38 204 GLN A C 1
ATOM 1635 O O . GLN A 1 204 ? -9.332 6.549 -9.593 1.00 71.38 204 GLN A O 1
ATOM 1640 N N . VAL A 1 205 ? -11.144 5.227 -9.790 1.00 86.25 205 VAL A N 1
ATOM 1641 C CA . VAL A 1 205 ? -11.788 5.579 -8.529 1.00 86.25 205 VAL A CA 1
ATOM 1642 C C . VAL A 1 205 ? -12.210 4.286 -7.859 1.00 86.25 205 VAL A C 1
ATOM 1644 O O . VAL A 1 205 ? -12.551 3.319 -8.541 1.00 86.25 205 VAL A O 1
ATOM 1647 N N . LEU A 1 206 ? -12.170 4.229 -6.535 1.00 88.94 206 LEU A N 1
ATOM 1648 C CA . LEU A 1 206 ? -12.466 2.987 -5.830 1.00 88.94 206 LEU A CA 1
ATOM 1649 C C . LEU A 1 206 ? -13.199 3.225 -4.519 1.00 88.94 206 LEU A C 1
ATOM 1651 O O . LEU A 1 206 ? -13.135 4.315 -3.957 1.00 88.94 206 LEU A O 1
ATOM 1655 N N . ASP A 1 207 ? -13.904 2.205 -4.052 1.00 92.69 207 ASP A N 1
ATOM 1656 C CA . ASP A 1 207 ? -14.526 2.221 -2.733 1.00 92.69 207 ASP A CA 1
ATOM 1657 C C . ASP A 1 207 ? -13.517 1.743 -1.685 1.00 92.69 207 ASP A C 1
ATOM 1659 O O . ASP A 1 207 ? -12.896 0.691 -1.841 1.00 92.69 207 ASP A O 1
ATOM 1663 N N . ALA A 1 208 ? -13.374 2.480 -0.587 1.00 93.94 208 ALA A N 1
ATOM 1664 C CA . ALA A 1 208 ? -12.496 2.087 0.513 1.00 93.94 208 ALA A CA 1
ATOM 1665 C C . ALA A 1 208 ? -13.055 2.514 1.865 1.00 93.94 208 ALA A C 1
ATOM 1667 O O . ALA A 1 208 ? -13.998 3.295 1.968 1.00 93.94 208 ALA A O 1
ATOM 1668 N N . ILE A 1 209 ? -12.429 2.024 2.928 1.00 96.75 209 ILE A N 1
ATOM 1669 C CA . ILE A 1 209 ? -12.631 2.537 4.276 1.00 96.75 209 ILE A CA 1
ATOM 1670 C C . ILE A 1 209 ? -11.564 3.577 4.577 1.00 96.75 209 ILE A C 1
ATOM 1672 O O . ILE A 1 209 ? -10.370 3.289 4.501 1.00 96.75 209 ILE A O 1
ATOM 1676 N N . ILE A 1 210 ? -11.995 4.760 5.002 1.00 97.25 210 ILE A N 1
ATOM 1677 C CA . ILE A 1 210 ? -11.141 5.664 5.764 1.00 97.25 210 ILE A CA 1
ATOM 1678 C C . ILE A 1 210 ? -11.383 5.458 7.253 1.00 97.25 210 ILE A C 1
ATOM 1680 O O . ILE A 1 210 ? -12.500 5.177 7.699 1.00 97.25 210 ILE A O 1
ATOM 1684 N N . GLY A 1 211 ? -10.317 5.587 8.028 1.00 97.81 211 GLY A N 1
ATOM 1685 C CA . GLY A 1 211 ? -10.361 5.289 9.442 1.00 97.81 211 GLY A CA 1
ATOM 1686 C C . GLY A 1 211 ? -9.667 6.302 10.320 1.00 97.81 211 GLY A C 1
ATOM 1687 O O . GLY A 1 211 ? -8.752 7.010 9.895 1.00 97.81 211 GLY A O 1
ATOM 1688 N N . PHE A 1 212 ? -10.114 6.326 11.569 1.00 98.31 212 PHE A N 1
ATOM 1689 C CA . PHE A 1 212 ? -9.576 7.135 12.652 1.00 98.31 212 PHE A CA 1
ATOM 1690 C C . PHE A 1 212 ? -9.349 6.229 13.853 1.00 98.31 212 PHE A C 1
ATOM 1692 O O . PHE A 1 212 ? -10.150 5.327 14.100 1.00 98.31 212 PHE A O 1
ATOM 1699 N N . HIS A 1 213 ? -8.276 6.455 14.606 1.00 98.12 213 HIS A N 1
ATOM 1700 C CA . HIS A 1 213 ? -7.941 5.606 15.744 1.00 98.12 213 HIS A CA 1
ATOM 1701 C C . HIS A 1 213 ? -7.706 6.419 17.013 1.00 98.12 213 HIS A C 1
ATOM 1703 O O . HIS A 1 213 ? -7.358 7.600 16.956 1.00 98.12 213 HIS A O 1
ATOM 1709 N N . LYS A 1 214 ? -7.863 5.749 18.151 1.00 98.00 214 LYS A N 1
ATOM 1710 C CA . LYS A 1 214 ? -7.450 6.210 19.476 1.00 98.00 214 LYS A CA 1
ATOM 1711 C C . LYS A 1 214 ? -6.846 5.045 20.245 1.00 98.00 214 LYS A C 1
ATOM 1713 O O . LYS A 1 214 ? -7.442 3.967 20.243 1.00 98.00 214 LYS A O 1
ATOM 1718 N N . ILE A 1 215 ? -5.691 5.250 20.875 1.00 97.62 215 ILE A N 1
ATOM 1719 C CA . ILE A 1 215 ? -4.937 4.186 21.554 1.00 97.62 215 ILE A CA 1
ATOM 1720 C C . ILE A 1 215 ? -4.543 4.626 22.967 1.00 97.62 215 ILE A C 1
ATOM 1722 O O . ILE A 1 215 ? -3.841 5.624 23.153 1.00 97.62 215 ILE A O 1
ATOM 1726 N N . TYR A 1 216 ? -4.948 3.829 23.955 1.00 97.56 216 TYR A N 1
ATOM 1727 C CA . TYR A 1 216 ? -4.513 3.919 25.346 1.00 97.56 216 TYR A CA 1
ATOM 1728 C C . TYR A 1 216 ? -3.567 2.772 25.687 1.00 97.56 216 TYR A C 1
ATOM 1730 O O . TYR A 1 216 ? -3.855 1.615 25.373 1.00 97.56 216 TYR A O 1
ATOM 1738 N N . LYS A 1 217 ? -2.475 3.091 26.382 1.00 96.62 217 LYS A N 1
ATOM 1739 C CA . LYS A 1 217 ? -1.521 2.113 26.909 1.00 96.62 217 LYS A CA 1
ATOM 1740 C C . LYS A 1 217 ? -1.111 2.515 28.318 1.00 96.62 217 LYS A C 1
ATOM 1742 O O . LYS A 1 217 ? -0.606 3.616 28.524 1.00 96.62 217 LYS A O 1
ATOM 1747 N N . ASN A 1 218 ? -1.317 1.624 29.283 1.00 96.81 218 ASN A N 1
ATOM 1748 C CA . ASN A 1 218 ? -1.034 1.858 30.703 1.00 96.81 218 ASN A CA 1
ATOM 1749 C C . ASN A 1 218 ? -1.634 3.170 31.256 1.00 96.81 218 ASN A C 1
ATOM 1751 O O . ASN A 1 218 ? -0.970 3.905 31.982 1.00 96.81 218 ASN A O 1
ATOM 1755 N N . GLY A 1 219 ? -2.874 3.497 30.881 1.00 96.69 219 GLY A N 1
ATOM 1756 C CA . GLY A 1 219 ? -3.561 4.718 31.322 1.00 96.69 219 GLY A CA 1
ATOM 1757 C C . GLY A 1 219 ? -3.199 5.977 30.531 1.00 96.69 219 GLY A C 1
ATOM 1758 O O . GLY A 1 219 ? -3.813 7.023 30.734 1.00 96.69 219 GLY A O 1
ATOM 1759 N N . ILE A 1 220 ? -2.221 5.899 29.624 1.00 96.69 220 ILE A N 1
ATOM 1760 C CA . ILE A 1 220 ? -1.723 7.039 28.853 1.00 96.69 220 ILE A CA 1
ATOM 1761 C C . ILE A 1 220 ? -2.333 7.010 27.453 1.00 96.69 220 ILE A C 1
ATOM 1763 O O . ILE A 1 220 ? -2.279 5.996 26.755 1.00 96.69 220 ILE A O 1
ATOM 1767 N N . LEU A 1 221 ? -2.888 8.147 27.029 1.00 96.81 221 LEU A N 1
ATOM 1768 C CA . LEU A 1 221 ? -3.304 8.362 25.647 1.00 96.81 221 LEU A CA 1
ATOM 1769 C C . LEU A 1 221 ? -2.056 8.512 24.771 1.00 96.81 221 LEU A C 1
ATOM 1771 O O . LEU A 1 221 ? -1.372 9.530 24.836 1.00 96.81 221 LEU A O 1
ATOM 1775 N N . THR A 1 222 ? -1.757 7.490 23.975 1.00 95.62 222 THR A N 1
ATOM 1776 C CA . THR A 1 222 ? -0.563 7.473 23.114 1.00 95.62 222 THR A CA 1
ATOM 1777 C C . THR A 1 222 ? -0.824 8.141 21.769 1.00 95.62 222 THR A C 1
ATOM 1779 O O . THR A 1 222 ? 0.012 8.906 21.298 1.00 95.62 222 THR A O 1
ATOM 1782 N N . GLU A 1 223 ? -2.006 7.921 21.186 1.00 96.44 223 GLU A N 1
ATOM 1783 C CA . GLU A 1 223 ? -2.428 8.517 19.916 1.00 96.44 223 GLU A CA 1
ATOM 1784 C C . GLU A 1 223 ? -3.939 8.777 19.895 1.00 96.44 223 GLU A C 1
ATOM 1786 O O . GLU A 1 223 ? -4.733 7.953 20.359 1.00 96.44 223 GLU A O 1
ATOM 1791 N N . ASP A 1 224 ? -4.345 9.911 19.315 1.00 97.62 224 ASP A N 1
ATOM 1792 C CA . ASP A 1 224 ? -5.746 10.240 19.045 1.00 97.62 224 ASP A CA 1
ATOM 1793 C C . ASP A 1 224 ? -5.879 10.960 17.700 1.00 97.62 224 ASP A C 1
ATOM 1795 O O . ASP A 1 224 ? -5.323 12.038 17.478 1.00 97.62 224 ASP A O 1
ATOM 1799 N N . LYS A 1 225 ? -6.627 10.346 16.788 1.00 97.56 225 LYS A N 1
ATOM 1800 C CA . LYS A 1 225 ? -7.023 10.923 15.499 1.00 97.56 225 LYS A CA 1
ATOM 1801 C C . LYS A 1 225 ? -8.545 10.980 15.349 1.00 97.56 225 LYS A C 1
ATOM 1803 O O . LYS A 1 225 ? -9.040 11.358 14.291 1.00 97.56 225 LYS A O 1
ATOM 1808 N N . THR A 1 226 ? -9.302 10.632 16.392 1.00 98.12 226 THR A N 1
ATOM 1809 C CA . THR A 1 226 ? -10.775 10.560 16.352 1.00 98.12 226 THR A CA 1
ATOM 1810 C C . THR A 1 226 ? -11.440 11.926 16.236 1.00 98.12 226 THR A C 1
ATOM 1812 O O . THR A 1 226 ? -12.543 12.024 15.700 1.00 98.12 226 THR A O 1
ATOM 1815 N N . MET A 1 227 ? -10.738 12.994 16.625 1.00 97.75 227 MET A N 1
ATOM 1816 C CA . MET A 1 227 ? -11.140 14.389 16.397 1.00 97.75 227 MET A CA 1
ATOM 1817 C C . MET A 1 227 ? -11.373 14.736 14.916 1.00 97.75 227 MET A C 1
ATOM 1819 O O . MET A 1 227 ? -12.051 15.714 14.624 1.00 97.75 227 MET A O 1
ATOM 1823 N N . TYR A 1 228 ? -10.832 13.941 13.985 1.00 97.94 228 TYR A N 1
ATOM 1824 C CA . TYR A 1 228 ? -11.013 14.118 12.543 1.00 97.94 228 TYR A CA 1
ATOM 1825 C C . TYR A 1 228 ? -12.089 13.204 11.945 1.00 97.94 228 TYR A C 1
ATOM 1827 O O . TYR A 1 228 ? -12.255 13.179 10.731 1.00 97.94 228 TYR A O 1
ATOM 1835 N N . SER A 1 229 ? -12.837 12.458 12.761 1.00 97.62 229 SER A N 1
ATOM 1836 C CA . SER A 1 229 ? -13.811 11.462 12.281 1.00 97.62 229 SER A CA 1
ATOM 1837 C C . SER A 1 229 ? -14.959 12.024 11.434 1.00 97.62 229 SER A C 1
ATOM 1839 O O . SER A 1 229 ? -15.599 11.288 10.682 1.00 97.62 229 SER A O 1
ATOM 1841 N N . ASN A 1 230 ? -15.193 13.333 11.501 1.00 97.19 230 ASN A N 1
ATOM 1842 C CA . ASN A 1 230 ? -16.147 14.049 10.659 1.00 97.19 230 ASN A CA 1
ATOM 1843 C C . ASN A 1 230 ? -15.605 14.404 9.260 1.00 97.19 230 ASN A C 1
ATOM 1845 O O . ASN A 1 230 ? -16.376 14.871 8.428 1.00 97.19 230 ASN A O 1
ATOM 1849 N N . THR A 1 231 ? -14.315 14.188 8.993 1.00 96.94 231 THR A N 1
ATOM 1850 C CA . THR A 1 231 ? -13.667 14.490 7.705 1.00 96.94 231 THR A CA 1
ATOM 1851 C C . THR A 1 231 ? -13.845 13.363 6.693 1.00 96.94 231 THR A C 1
ATOM 1853 O O . THR A 1 231 ? -14.232 12.246 7.060 1.00 96.94 231 THR A O 1
ATOM 1856 N N . ASN A 1 232 ? -13.559 13.660 5.427 1.00 95.62 232 ASN A N 1
ATOM 1857 C CA . ASN A 1 232 ? -13.595 12.707 4.324 1.00 95.62 232 ASN A CA 1
ATOM 1858 C C . ASN A 1 232 ? -12.200 12.466 3.716 1.00 95.62 232 ASN A C 1
ATOM 1860 O O . ASN A 1 232 ? -11.224 13.132 4.076 1.00 95.62 232 ASN A O 1
ATOM 1864 N N . PHE A 1 233 ? -12.077 11.536 2.762 1.00 93.19 233 PHE A N 1
ATOM 1865 C CA . PHE A 1 233 ? -10.794 11.182 2.145 1.00 93.19 233 PHE A CA 1
ATOM 1866 C C . PHE A 1 233 ? -10.071 12.401 1.551 1.00 93.19 233 PHE A C 1
ATOM 1868 O O . PHE A 1 233 ? -8.856 12.549 1.730 1.00 93.19 233 PHE A O 1
ATOM 1875 N N . ILE A 1 234 ? -10.818 13.298 0.897 1.00 91.75 234 ILE A N 1
ATOM 1876 C CA . ILE A 1 234 ? -10.281 14.499 0.241 1.00 91.75 234 ILE A CA 1
ATOM 1877 C C . ILE A 1 234 ? -9.629 15.488 1.218 1.00 91.75 234 ILE A C 1
ATOM 1879 O O . ILE A 1 234 ? -8.707 16.204 0.831 1.00 91.75 234 ILE A O 1
ATOM 1883 N N . ASP A 1 235 ? -10.037 15.477 2.490 1.00 93.31 235 ASP A N 1
ATOM 1884 C CA . ASP A 1 235 ? -9.488 16.356 3.528 1.00 93.31 235 ASP A CA 1
ATOM 1885 C C . ASP A 1 235 ? -8.097 15.916 3.997 1.00 93.31 235 ASP A C 1
ATOM 1887 O O . ASP A 1 235 ? -7.417 16.662 4.702 1.00 93.31 235 ASP A O 1
ATOM 1891 N N . LYS A 1 236 ? -7.670 14.695 3.639 1.00 91.44 236 LYS A N 1
ATOM 1892 C CA . LYS A 1 236 ? -6.369 14.109 4.005 1.00 91.44 236 LYS A CA 1
ATOM 1893 C C . LYS A 1 236 ? -6.115 14.029 5.521 1.00 91.44 236 LYS A C 1
ATOM 1895 O O . LYS A 1 236 ? -4.968 13.995 5.950 1.00 91.44 236 LYS A O 1
ATOM 1900 N N . LYS A 1 237 ? -7.172 13.954 6.339 1.00 94.56 237 LYS A N 1
ATOM 1901 C CA . LYS A 1 237 ? -7.097 13.924 7.818 1.00 94.56 237 LYS A CA 1
ATOM 1902 C C . LYS A 1 237 ? -7.338 12.543 8.456 1.00 94.56 237 LYS A C 1
ATOM 1904 O O . LYS A 1 237 ? -7.536 12.442 9.665 1.00 94.56 237 LYS A O 1
ATOM 1909 N N . LYS A 1 238 ? -7.301 11.474 7.659 1.00 95.19 238 LYS A N 1
ATOM 1910 C CA . LYS A 1 238 ? -7.441 10.075 8.107 1.00 95.19 238 LYS A CA 1
ATOM 1911 C C . LYS A 1 238 ? -6.213 9.576 8.879 1.00 95.19 238 LYS A C 1
ATOM 1913 O O . LYS A 1 238 ? -5.117 10.096 8.696 1.00 95.19 238 LYS A O 1
ATOM 1918 N N . SER A 1 239 ? -6.387 8.543 9.702 1.00 95.75 239 SER A N 1
ATOM 1919 C CA . SER A 1 239 ? -5.274 7.827 10.343 1.00 95.75 239 SER A CA 1
ATOM 1920 C C . SER A 1 239 ? -4.950 6.481 9.701 1.00 95.75 239 SER A C 1
ATOM 1922 O O . SER A 1 239 ? -3.843 5.973 9.868 1.00 95.75 239 SER A O 1
ATOM 1924 N N . PHE A 1 240 ? -5.904 5.911 8.967 1.00 96.38 240 PHE A N 1
ATOM 1925 C CA . PHE A 1 240 ? -5.684 4.730 8.149 1.00 96.38 240 PHE A CA 1
ATOM 1926 C C . PHE A 1 240 ? -6.604 4.698 6.931 1.00 96.38 240 PHE A C 1
ATOM 1928 O O . PHE A 1 240 ? -7.636 5.375 6.884 1.00 96.38 240 PHE A O 1
ATOM 1935 N N . ILE A 1 241 ? -6.218 3.891 5.949 1.00 95.25 241 ILE A N 1
ATOM 1936 C CA . ILE A 1 241 ? -7.044 3.489 4.812 1.00 95.25 241 ILE A CA 1
ATOM 1937 C C . ILE A 1 241 ? -7.119 1.966 4.755 1.00 95.25 241 ILE A C 1
ATOM 1939 O O . ILE A 1 241 ? -6.159 1.275 5.099 1.00 95.25 241 ILE A O 1
ATOM 1943 N N . ALA A 1 242 ? -8.260 1.427 4.345 1.00 94.81 242 ALA A N 1
ATOM 1944 C CA . ALA A 1 242 ? -8.465 -0.008 4.294 1.00 94.81 242 ALA A CA 1
ATOM 1945 C C . ALA A 1 242 ? -9.364 -0.448 3.135 1.00 94.81 242 ALA A C 1
ATOM 1947 O O . ALA A 1 242 ? -10.182 0.326 2.647 1.00 94.81 242 ALA A O 1
ATOM 1948 N N . GLY A 1 243 ? -9.227 -1.705 2.716 1.00 92.50 243 GLY A N 1
ATOM 1949 C CA . GLY A 1 243 ? -10.054 -2.319 1.674 1.00 92.50 243 GLY A CA 1
ATOM 1950 C C . GLY A 1 243 ? -10.115 -3.838 1.826 1.00 92.50 243 GLY A C 1
ATOM 1951 O O . GLY A 1 243 ? -9.246 -4.435 2.468 1.00 92.50 243 GLY A O 1
ATOM 1952 N N . THR A 1 244 ? -11.159 -4.461 1.279 1.00 88.25 244 THR A N 1
ATOM 1953 C CA . THR A 1 244 ? -11.356 -5.922 1.332 1.00 88.25 244 THR A CA 1
ATOM 1954 C C . THR A 1 244 ? -10.898 -6.611 0.046 1.00 88.25 244 THR A C 1
ATOM 1956 O O . THR A 1 244 ? -10.444 -7.750 0.076 1.00 88.25 244 THR A O 1
ATOM 1959 N N . ALA A 1 245 ? -10.982 -5.907 -1.086 1.00 63.25 245 ALA A N 1
ATOM 1960 C CA . ALA A 1 245 ? -11.003 -6.524 -2.413 1.00 63.25 245 ALA A CA 1
ATOM 1961 C C . ALA A 1 245 ? -9.647 -6.602 -3.136 1.00 63.25 245 ALA A C 1
ATOM 1963 O O . ALA A 1 245 ? -9.585 -7.026 -4.285 1.00 63.25 245 ALA A O 1
ATOM 1964 N N . ILE A 1 246 ? -8.556 -6.173 -2.506 1.00 59.62 246 ILE A N 1
ATOM 1965 C CA . ILE A 1 246 ? -7.338 -5.849 -3.260 1.00 59.62 246 ILE A CA 1
ATOM 1966 C C . ILE A 1 246 ? -6.386 -7.041 -3.351 1.00 59.62 246 ILE A C 1
ATOM 1968 O O . ILE A 1 246 ? -5.662 -7.156 -4.325 1.00 59.62 246 ILE A O 1
ATOM 1972 N N . HIS A 1 247 ? -6.382 -7.956 -2.377 1.00 54.28 247 HIS A N 1
ATOM 1973 C CA . HIS A 1 247 ? -5.323 -8.973 -2.285 1.00 54.28 247 HIS A CA 1
ATOM 1974 C C . HIS A 1 247 ? -5.779 -10.375 -1.878 1.00 54.28 247 HIS A C 1
ATOM 1976 O O . HIS A 1 247 ? -4.954 -11.286 -1.864 1.00 54.28 247 HIS A O 1
ATOM 1982 N N . GLU A 1 248 ? -7.050 -10.583 -1.525 1.00 63.97 248 GLU A N 1
ATOM 1983 C CA . GLU A 1 248 ? -7.461 -11.846 -0.912 1.00 63.97 248 GLU A CA 1
ATOM 1984 C C . GLU A 1 248 ? -8.900 -12.221 -1.291 1.00 63.97 248 GLU A C 1
ATOM 1986 O O . GLU A 1 248 ? -9.796 -11.387 -1.177 1.00 63.97 248 GLU A O 1
ATOM 1991 N N . PRO A 1 249 ? -9.176 -13.484 -1.672 1.00 75.38 249 PRO A N 1
ATOM 1992 C CA . PRO A 1 249 ? -10.536 -13.940 -1.970 1.00 75.38 249 PRO A CA 1
ATOM 1993 C C . PRO A 1 249 ? -11.469 -13.961 -0.752 1.00 75.38 249 PRO A C 1
ATOM 1995 O O . PRO A 1 249 ? -12.648 -14.267 -0.902 1.00 75.38 249 PRO A O 1
ATOM 1998 N N . ASN A 1 250 ? -10.970 -13.694 0.461 1.00 90.69 250 ASN A N 1
ATOM 1999 C CA . ASN A 1 250 ? -11.791 -13.742 1.661 1.00 90.69 250 ASN A CA 1
ATOM 2000 C C . ASN A 1 250 ? -12.515 -12.402 1.883 1.00 90.69 250 ASN A C 1
ATOM 2002 O O . ASN A 1 250 ? -11.894 -11.461 2.383 1.00 90.69 250 ASN A O 1
ATOM 2006 N N . PRO A 1 251 ? -13.839 -12.321 1.642 1.00 93.12 251 PRO A N 1
ATOM 2007 C CA . PRO A 1 251 ? -14.585 -11.076 1.797 1.00 93.12 251 PRO A CA 1
ATOM 2008 C C . PRO A 1 251 ? -14.627 -10.588 3.249 1.00 93.12 251 PRO A C 1
ATOM 2010 O O . PRO A 1 251 ? -14.989 -9.442 3.501 1.00 93.12 251 PRO A O 1
ATOM 2013 N N . ASN A 1 252 ? -14.335 -11.450 4.227 1.00 95.94 252 ASN A N 1
ATOM 2014 C CA . ASN A 1 252 ? -14.327 -11.123 5.652 1.00 95.94 252 ASN A CA 1
ATOM 2015 C C . ASN A 1 252 ? -12.972 -10.609 6.139 1.00 95.94 252 ASN A C 1
ATOM 2017 O O . ASN A 1 252 ? -12.859 -10.309 7.322 1.00 95.94 252 ASN A O 1
ATOM 2021 N N . LYS A 1 253 ? -11.956 -10.487 5.282 1.00 95.62 253 LYS A N 1
ATOM 2022 C CA . LYS A 1 253 ? -10.696 -9.839 5.650 1.00 95.62 253 LYS A CA 1
ATOM 2023 C C . LYS A 1 253 ? -10.684 -8.392 5.167 1.00 95.62 253 LYS A C 1
ATOM 2025 O O . LYS A 1 253 ? -10.987 -8.103 4.016 1.00 95.62 253 LYS A O 1
ATOM 2030 N N . LEU A 1 254 ? -10.308 -7.494 6.066 1.00 95.62 254 LEU A N 1
ATOM 2031 C CA . LEU A 1 254 ? -10.038 -6.095 5.797 1.00 95.62 254 LEU A CA 1
ATOM 2032 C C . LEU A 1 254 ? -8.552 -5.847 6.019 1.00 95.62 254 LEU A C 1
ATOM 2034 O O . LEU A 1 254 ? -8.015 -6.093 7.101 1.00 95.62 254 LEU A O 1
ATOM 2038 N N . PHE A 1 255 ? -7.903 -5.331 4.989 1.00 93.69 255 PHE A N 1
ATOM 2039 C CA . PHE A 1 255 ? -6.505 -4.956 5.036 1.00 93.69 255 PHE A CA 1
ATOM 2040 C C . PHE A 1 255 ? -6.399 -3.480 5.364 1.00 93.69 255 PHE A C 1
ATOM 2042 O O . PHE A 1 255 ? -6.872 -2.640 4.604 1.00 93.69 255 PHE A O 1
ATOM 2049 N N . VAL A 1 256 ? -5.758 -3.161 6.483 1.00 94.81 256 VAL A N 1
ATOM 2050 C CA . VAL A 1 256 ? -5.623 -1.797 6.994 1.00 94.81 256 VAL A CA 1
ATOM 2051 C C . VAL A 1 256 ? -4.190 -1.335 6.831 1.00 94.81 256 VAL A C 1
ATOM 2053 O O . VAL A 1 256 ? -3.247 -2.092 7.053 1.00 94.81 256 VAL A O 1
ATOM 2056 N N . ASN A 1 257 ? -4.044 -0.112 6.353 1.00 92.38 257 ASN A N 1
ATOM 2057 C CA . ASN A 1 257 ? -2.789 0.592 6.236 1.00 92.38 257 ASN A CA 1
ATOM 2058 C C . ASN A 1 257 ? -2.873 1.838 7.115 1.00 92.38 257 ASN A C 1
ATOM 2060 O O . ASN A 1 257 ? -3.736 2.686 6.882 1.00 92.38 257 ASN A O 1
ATOM 2064 N N . MET A 1 258 ? -2.060 1.889 8.163 1.00 93.94 258 MET A N 1
ATOM 2065 C CA . MET A 1 258 ? -2.234 2.832 9.259 1.00 93.94 258 MET A CA 1
ATOM 2066 C C . MET A 1 258 ? -0.927 3.529 9.601 1.00 93.94 258 MET A C 1
ATOM 2068 O O . MET A 1 258 ? 0.099 2.874 9.770 1.00 93.94 258 MET A O 1
ATOM 2072 N N . THR A 1 259 ? -0.999 4.840 9.827 1.00 91.38 259 THR A N 1
ATOM 2073 C CA . THR A 1 259 ? 0.092 5.581 10.459 1.00 91.38 259 THR A CA 1
ATOM 2074 C C . THR A 1 259 ? 0.034 5.386 11.974 1.00 91.38 259 THR A C 1
ATOM 2076 O O . THR A 1 259 ? -0.999 5.626 12.600 1.00 91.38 259 THR A O 1
ATOM 2079 N N . HIS A 1 260 ? 1.151 4.961 12.557 1.00 92.12 260 HIS A N 1
ATOM 2080 C CA . HIS A 1 260 ? 1.360 4.721 13.982 1.00 92.12 260 HIS A CA 1
ATOM 2081 C C . HIS A 1 260 ? 2.753 5.226 14.361 1.00 92.12 260 HIS A C 1
ATOM 2083 O O . HIS A 1 260 ? 3.729 4.795 13.752 1.00 92.12 260 HIS A O 1
ATOM 2089 N N . LYS A 1 261 ? 2.882 6.134 15.335 1.00 89.50 261 LYS A N 1
ATOM 2090 C CA . LYS A 1 261 ? 4.191 6.684 15.771 1.00 89.50 261 LYS A CA 1
ATOM 2091 C C . LYS A 1 261 ? 5.091 7.176 14.617 1.00 89.50 261 LYS A C 1
ATOM 2093 O O . LYS A 1 261 ? 6.276 6.857 14.557 1.00 89.50 261 LYS A O 1
ATOM 2098 N N . ASN A 1 262 ? 4.531 7.944 13.679 1.00 83.56 262 ASN A N 1
ATOM 2099 C CA . ASN A 1 262 ? 5.241 8.492 12.505 1.00 83.56 262 ASN A CA 1
ATOM 2100 C C . ASN A 1 262 ? 5.857 7.442 11.563 1.00 83.56 262 ASN A C 1
ATOM 2102 O O . ASN A 1 262 ? 6.740 7.744 10.760 1.00 83.56 262 ASN A O 1
ATOM 2106 N N . LYS A 1 263 ? 5.384 6.203 11.632 1.00 84.81 263 LYS A N 1
ATOM 2107 C CA . LYS A 1 263 ? 5.645 5.178 10.628 1.00 84.81 263 LYS A CA 1
ATOM 2108 C C . LYS A 1 263 ? 4.329 4.579 10.185 1.00 84.81 263 LYS A C 1
ATOM 2110 O O . LYS A 1 263 ? 3.296 4.806 10.805 1.00 84.81 263 LYS A O 1
ATOM 2115 N N . ASN A 1 264 ? 4.403 3.758 9.155 1.00 86.81 264 ASN A N 1
ATOM 2116 C CA . ASN A 1 264 ? 3.245 3.035 8.695 1.00 86.81 264 ASN A CA 1
ATOM 2117 C C . ASN A 1 264 ? 3.376 1.551 9.000 1.00 86.81 264 ASN A C 1
ATOM 2119 O O . ASN A 1 264 ? 4.471 0.973 8.986 1.00 86.81 264 ASN A O 1
ATOM 2123 N N . ILE A 1 265 ? 2.237 0.977 9.345 1.00 92.38 265 ILE A N 1
ATOM 2124 C CA . ILE A 1 265 ? 2.073 -0.407 9.746 1.00 92.38 265 ILE A CA 1
ATOM 2125 C C . ILE A 1 265 ? 0.900 -1.007 8.977 1.00 92.38 265 ILE A C 1
ATOM 2127 O O . ILE A 1 265 ? -0.018 -0.311 8.533 1.00 92.38 265 ILE A O 1
ATOM 2131 N N . GLU A 1 266 ? 0.913 -2.327 8.873 1.00 93.69 266 GLU A N 1
ATOM 2132 C CA . GLU A 1 266 ? -0.197 -3.087 8.321 1.00 93.69 266 GLU A CA 1
ATOM 2133 C C . GLU A 1 266 ? -0.938 -3.815 9.428 1.00 93.69 266 GLU A C 1
ATOM 2135 O O . GLU A 1 266 ? -0.325 -4.397 10.328 1.00 93.69 266 GLU A O 1
ATOM 2140 N N . LEU A 1 267 ? -2.267 -3.807 9.327 1.00 95.62 267 LEU A N 1
ATOM 2141 C CA . LEU A 1 267 ? -3.121 -4.664 10.129 1.00 95.62 267 LEU A CA 1
ATOM 2142 C C . LEU A 1 267 ? -4.009 -5.506 9.219 1.00 95.62 267 LEU A C 1
ATOM 2144 O O . LEU A 1 267 ? -4.486 -5.038 8.182 1.00 95.62 267 LEU A O 1
ATOM 2148 N N . THR A 1 268 ? -4.290 -6.721 9.671 1.00 95.88 268 THR A N 1
ATOM 2149 C CA . THR A 1 268 ? -5.333 -7.570 9.094 1.00 95.88 268 THR A CA 1
ATOM 2150 C C . THR A 1 268 ? -6.473 -7.661 10.097 1.00 95.88 268 THR A C 1
ATOM 2152 O O . THR A 1 268 ? -6.260 -8.030 11.255 1.00 95.88 268 THR A O 1
ATOM 2155 N N . ILE A 1 269 ? -7.684 -7.315 9.662 1.00 97.44 269 ILE A N 1
ATOM 2156 C CA . ILE A 1 269 ? -8.902 -7.371 10.471 1.00 97.44 269 ILE A CA 1
ATOM 2157 C C . ILE A 1 269 ? -9.854 -8.403 9.872 1.00 97.44 269 ILE A C 1
ATOM 2159 O O . ILE A 1 269 ? -10.189 -8.340 8.695 1.00 97.44 269 ILE A O 1
ATOM 2163 N N . LEU A 1 270 ? -10.320 -9.342 10.688 1.00 97.50 270 LEU A N 1
ATOM 2164 C CA . LEU A 1 270 ? -11.322 -10.335 10.328 1.00 97.50 270 LEU A CA 1
ATOM 2165 C C . LEU A 1 270 ? -12.701 -9.892 10.829 1.00 97.50 270 LEU A C 1
ATOM 2167 O O . LEU A 1 270 ? -12.881 -9.628 12.017 1.00 97.50 270 LEU A O 1
ATOM 2171 N N . TYR A 1 271 ? -13.682 -9.853 9.936 1.00 98.12 271 TYR A N 1
ATOM 2172 C CA . TYR A 1 271 ? -15.090 -9.726 10.285 1.00 98.12 271 TYR A CA 1
ATOM 2173 C C . TYR A 1 271 ? -15.594 -11.038 10.889 1.00 98.12 271 TYR A C 1
ATOM 2175 O O . TYR A 1 271 ? -15.496 -12.081 10.240 1.00 98.12 271 TYR A O 1
ATOM 2183 N N . ILE A 1 272 ? -16.118 -10.982 12.116 1.00 98.38 272 ILE A N 1
ATOM 2184 C CA . ILE A 1 272 ? -16.718 -12.140 12.789 1.00 98.38 272 ILE A CA 1
ATOM 2185 C C . ILE A 1 272 ? -18.233 -12.103 12.579 1.00 98.38 272 ILE A C 1
ATOM 2187 O O . ILE A 1 272 ? -18.800 -13.034 12.014 1.00 98.38 272 ILE A O 1
ATOM 2191 N N . ASP A 1 273 ? -18.870 -11.010 13.002 1.00 98.44 273 ASP A N 1
ATOM 2192 C CA . ASP A 1 273 ? -20.313 -10.793 12.915 1.00 98.44 273 ASP A CA 1
ATOM 2193 C C . ASP A 1 273 ? -20.646 -9.285 12.957 1.00 98.44 273 ASP A C 1
ATOM 2195 O O . ASP A 1 273 ? -19.760 -8.430 12.954 1.00 98.44 273 ASP A O 1
ATOM 2199 N N . SER A 1 274 ? -21.933 -8.925 12.992 1.00 98.19 274 SER A N 1
ATOM 2200 C CA . SER A 1 274 ? -22.390 -7.524 12.981 1.00 98.19 274 SER A CA 1
ATOM 2201 C C . SER A 1 274 ? -21.959 -6.693 14.190 1.00 98.19 274 SER A C 1
ATOM 2203 O O . SER A 1 274 ? -22.031 -5.465 14.137 1.00 98.19 274 SER A O 1
ATOM 2205 N N . THR A 1 275 ? -21.530 -7.349 15.263 1.00 98.56 275 THR A N 1
ATOM 2206 C CA . THR A 1 275 ? -21.126 -6.762 16.543 1.00 98.56 275 THR A CA 1
ATOM 2207 C C . THR A 1 275 ? -19.649 -6.968 16.869 1.00 98.56 275 THR A C 1
ATOM 2209 O O . THR A 1 275 ? -19.152 -6.289 17.765 1.00 98.56 275 THR A O 1
ATOM 2212 N N . HIS A 1 276 ? -18.922 -7.809 16.121 1.00 98.75 276 HIS A N 1
ATOM 2213 C CA . HIS A 1 276 ? -17.522 -8.138 16.396 1.00 98.75 276 HIS A CA 1
ATOM 2214 C C . HIS A 1 276 ? -16.616 -8.143 15.157 1.00 98.75 276 HIS A C 1
ATOM 2216 O O . HIS A 1 276 ? -16.921 -8.732 14.116 1.00 98.75 276 HIS A O 1
ATOM 2222 N N . ILE A 1 277 ? -15.417 -7.588 15.330 1.00 98.62 277 ILE A N 1
ATOM 2223 C CA . ILE A 1 277 ? -14.274 -7.754 14.421 1.00 98.62 277 ILE A CA 1
ATOM 2224 C C . ILE A 1 277 ? -13.042 -8.181 15.216 1.00 98.62 277 ILE A C 1
ATOM 2226 O O . ILE A 1 277 ? -12.964 -7.952 16.420 1.00 98.62 277 ILE A O 1
ATOM 2230 N N . LYS A 1 278 ? -12.047 -8.771 14.557 1.00 98.44 278 LYS A N 1
ATOM 2231 C CA . LYS A 1 278 ? -10.812 -9.226 15.199 1.00 98.44 278 LYS A CA 1
ATOM 2232 C C . LYS A 1 278 ? -9.583 -8.722 14.470 1.00 98.44 278 LYS A C 1
ATOM 2234 O O . LYS A 1 278 ? -9.429 -9.001 13.289 1.00 98.44 278 LYS A O 1
ATOM 2239 N N . ILE A 1 279 ? -8.671 -8.055 15.173 1.00 98.19 279 ILE A N 1
ATOM 2240 C CA . ILE A 1 279 ? -7.332 -7.781 14.638 1.00 98.19 279 ILE A CA 1
ATOM 2241 C C . ILE A 1 279 ? -6.552 -9.092 14.701 1.00 98.19 279 ILE A C 1
ATOM 2243 O O . ILE A 1 279 ? -6.264 -9.592 15.786 1.00 98.19 279 ILE A O 1
ATOM 2247 N N . THR A 1 280 ? -6.235 -9.683 13.554 1.00 96.94 280 THR A N 1
ATOM 2248 C CA . THR A 1 280 ? -5.523 -10.967 13.483 1.00 96.94 280 THR A CA 1
ATOM 2249 C C . THR A 1 280 ? -4.020 -10.796 13.332 1.00 96.94 280 THR A C 1
ATOM 2251 O O . THR A 1 280 ? -3.268 -11.658 13.771 1.00 96.94 280 THR A O 1
ATOM 2254 N N . GLU A 1 281 ? -3.578 -9.692 12.735 1.00 95.94 281 GLU A N 1
ATOM 2255 C CA . GLU A 1 281 ? -2.168 -9.419 12.464 1.00 95.94 281 GLU A CA 1
ATOM 2256 C C . GLU A 1 281 ? -1.901 -7.923 12.601 1.00 95.94 281 GLU A C 1
ATOM 2258 O O . GLU A 1 281 ? -2.745 -7.106 12.227 1.00 95.94 281 GLU A O 1
ATOM 2263 N N . VAL A 1 282 ? -0.727 -7.591 13.131 1.00 95.81 282 VAL A N 1
ATOM 2264 C CA . VAL A 1 282 ? -0.175 -6.238 13.174 1.00 95.81 282 VAL A CA 1
ATOM 2265 C C . VAL A 1 282 ? 1.315 -6.361 12.886 1.00 95.81 282 VAL A C 1
ATOM 2267 O O . VAL A 1 282 ? 2.004 -7.122 13.568 1.00 95.81 282 VAL A O 1
ATOM 2270 N N . ARG A 1 283 ? 1.823 -5.638 11.888 1.00 94.06 283 ARG A N 1
ATOM 2271 C CA . ARG A 1 283 ? 3.239 -5.705 11.507 1.00 94.06 283 ARG A CA 1
ATOM 2272 C C . ARG A 1 283 ? 3.763 -4.384 10.967 1.00 94.06 283 ARG A C 1
ATOM 2274 O O . ARG A 1 283 ? 3.012 -3.561 10.450 1.00 94.06 283 ARG A O 1
ATOM 2281 N N . ASN A 1 284 ? 5.078 -4.206 11.056 1.00 88.81 284 ASN A N 1
ATOM 2282 C CA . ASN A 1 284 ? 5.752 -3.142 10.324 1.00 88.81 284 ASN A CA 1
ATOM 2283 C C . ASN A 1 284 ? 5.745 -3.488 8.832 1.00 88.81 284 ASN A C 1
ATOM 2285 O O . ASN A 1 284 ? 5.850 -4.660 8.469 1.00 88.81 284 ASN A O 1
ATOM 2289 N N . MET A 1 285 ? 5.660 -2.475 7.976 1.00 80.88 285 MET A N 1
ATOM 2290 C CA . MET A 1 285 ? 5.847 -2.686 6.543 1.00 80.88 285 MET A CA 1
ATOM 2291 C C . MET A 1 285 ? 7.303 -3.004 6.203 1.00 80.88 285 MET A C 1
ATOM 2293 O O . MET A 1 285 ? 8.222 -2.369 6.726 1.00 80.88 285 MET A O 1
ATOM 2297 N N . GLU A 1 286 ? 7.493 -3.964 5.296 1.00 70.56 286 GLU A N 1
ATOM 2298 C CA . GLU A 1 286 ? 8.783 -4.236 4.657 1.00 70.56 286 GLU A CA 1
ATOM 2299 C C . GLU A 1 286 ? 9.122 -3.117 3.654 1.00 70.56 286 GLU A C 1
ATOM 2301 O O . GLU A 1 286 ? 8.242 -2.612 2.958 1.00 70.56 286 GLU A O 1
ATOM 2306 N N . GLY A 1 287 ? 10.400 -2.750 3.549 1.00 66.25 287 GLY A N 1
ATOM 2307 C CA . GLY A 1 287 ? 10.890 -1.796 2.551 1.00 66.25 287 GLY A CA 1
ATOM 2308 C C . GLY A 1 287 ? 12.108 -1.007 3.026 1.00 66.25 287 GLY A C 1
ATOM 2309 O O . GLY A 1 287 ? 12.356 -0.883 4.228 1.00 66.25 287 GLY A O 1
ATOM 2310 N N . ALA A 1 288 ? 12.873 -0.464 2.076 1.00 58.66 288 ALA A N 1
ATOM 2311 C CA . ALA A 1 288 ? 13.962 0.451 2.388 1.00 58.66 288 ALA A CA 1
ATOM 2312 C C . ALA A 1 288 ? 13.393 1.766 2.946 1.00 58.66 288 ALA A C 1
ATOM 2314 O O . ALA A 1 288 ? 12.516 2.385 2.342 1.00 58.66 288 ALA A O 1
ATOM 2315 N N . ARG A 1 289 ? 13.898 2.200 4.105 1.00 67.94 289 ARG A N 1
ATOM 2316 C CA . ARG A 1 289 ? 13.627 3.529 4.664 1.00 67.94 289 ARG A CA 1
ATOM 2317 C C . ARG A 1 289 ? 14.907 4.346 4.610 1.00 67.94 289 ARG A C 1
ATOM 2319 O O . ARG A 1 289 ? 15.939 3.898 5.104 1.00 67.94 289 ARG A O 1
ATOM 2326 N N . PHE A 1 290 ? 14.835 5.541 4.035 1.00 64.75 290 PHE A N 1
ATOM 2327 C CA . PHE A 1 290 ? 15.938 6.492 4.110 1.00 64.75 290 PHE A CA 1
ATOM 2328 C C . PHE A 1 290 ? 15.899 7.219 5.452 1.00 64.75 290 PHE A C 1
ATOM 2330 O O . PHE A 1 290 ? 14.910 7.874 5.773 1.00 64.75 290 PHE A O 1
ATOM 2337 N N . VAL A 1 291 ? 16.994 7.114 6.202 1.00 72.94 291 VAL A N 1
ATOM 2338 C CA . VAL A 1 291 ? 17.279 7.918 7.396 1.00 72.94 291 VAL A CA 1
ATOM 2339 C C . VAL A 1 291 ? 18.348 8.927 6.994 1.00 72.94 291 VAL A C 1
ATOM 2341 O O . VAL A 1 291 ? 19.403 8.530 6.492 1.00 72.94 291 VAL A O 1
ATOM 2344 N N . ARG A 1 292 ? 18.085 10.226 7.148 1.00 71.62 292 ARG A N 1
ATOM 2345 C CA . ARG A 1 292 ? 19.078 11.263 6.842 1.00 71.62 292 ARG A CA 1
ATOM 2346 C C . ARG A 1 292 ? 20.075 11.385 7.998 1.00 71.62 292 ARG A C 1
ATOM 2348 O O . ARG A 1 292 ? 19.738 11.069 9.140 1.00 71.62 292 ARG A O 1
ATOM 2355 N N . PRO A 1 293 ? 21.300 11.878 7.749 1.00 78.12 293 PRO A N 1
ATOM 2356 C CA . PRO A 1 293 ? 22.209 12.235 8.832 1.00 78.12 293 PRO A CA 1
ATOM 2357 C C . PRO A 1 293 ? 21.539 13.216 9.809 1.00 78.12 293 PRO A C 1
ATOM 2359 O O . PRO A 1 293 ? 21.118 14.297 9.405 1.00 78.12 293 PRO A O 1
ATOM 2362 N N . GLY A 1 294 ? 21.447 12.831 11.084 1.00 86.75 294 GLY A N 1
ATOM 2363 C CA . GLY A 1 294 ? 20.811 13.623 12.145 1.00 86.75 294 GLY A CA 1
ATOM 2364 C C . GLY A 1 294 ? 19.363 13.239 12.473 1.00 86.75 294 GLY A C 1
ATOM 2365 O O . GLY A 1 294 ? 18.866 13.667 13.514 1.00 86.75 294 GLY A O 1
ATOM 2366 N N . ASP A 1 295 ? 18.707 12.409 11.656 1.00 80.19 295 ASP A N 1
ATOM 2367 C CA . ASP A 1 295 ? 17.384 11.875 11.991 1.00 80.19 295 ASP A CA 1
ATOM 2368 C C . ASP A 1 295 ? 17.479 10.909 13.192 1.00 80.19 295 ASP A C 1
ATOM 2370 O O . ASP A 1 295 ? 18.475 10.187 13.340 1.00 80.19 295 ASP A O 1
ATOM 2374 N N . PRO A 1 296 ? 16.454 10.855 14.064 1.00 83.19 296 PRO A N 1
ATOM 2375 C CA . PRO A 1 296 ? 16.420 9.882 15.147 1.00 83.19 296 PRO A CA 1
ATOM 2376 C C . PRO A 1 296 ? 16.334 8.444 14.601 1.00 83.19 296 PRO A C 1
ATOM 2378 O O . PRO A 1 296 ? 15.813 8.224 13.502 1.00 83.19 296 PRO A O 1
ATOM 2381 N N . PRO A 1 297 ? 16.783 7.437 15.376 1.00 83.75 297 PRO A N 1
ATOM 2382 C CA . PRO A 1 297 ? 16.575 6.038 15.024 1.00 83.75 297 PRO A CA 1
ATOM 2383 C C . PRO A 1 297 ? 15.091 5.741 14.786 1.00 83.75 297 PRO A C 1
ATOM 2385 O O . PRO A 1 297 ? 14.226 6.209 15.528 1.00 83.75 297 PRO A O 1
ATOM 2388 N N . ILE A 1 298 ? 14.798 4.929 13.769 1.00 80.06 298 ILE A N 1
ATOM 2389 C CA . ILE A 1 298 ? 13.426 4.505 13.480 1.00 80.06 298 ILE A CA 1
ATOM 2390 C C . ILE A 1 298 ? 12.913 3.648 14.643 1.00 80.06 298 ILE A C 1
ATOM 2392 O O . ILE A 1 298 ? 13.492 2.608 14.963 1.00 80.06 298 ILE A O 1
ATOM 2396 N N . ASP A 1 299 ? 11.793 4.056 15.240 1.00 84.75 299 ASP A N 1
ATOM 2397 C CA . ASP A 1 299 ? 11.090 3.260 16.244 1.00 84.75 299 ASP A CA 1
ATOM 2398 C C . ASP A 1 299 ? 10.317 2.116 15.569 1.00 84.75 299 ASP A C 1
ATOM 2400 O O . ASP A 1 299 ? 9.256 2.310 14.973 1.00 84.75 299 ASP A O 1
ATOM 2404 N N . TRP A 1 300 ? 10.828 0.888 15.675 1.00 86.31 300 TRP A N 1
ATOM 2405 C CA . TRP A 1 300 ? 10.176 -0.313 15.142 1.00 86.31 300 TRP A CA 1
ATOM 2406 C C . TRP A 1 300 ? 9.116 -0.920 16.079 1.00 86.31 300 TRP A C 1
ATOM 2408 O O . TRP A 1 300 ? 8.419 -1.849 15.666 1.00 86.31 300 TRP A O 1
ATOM 2418 N N . SER A 1 301 ? 8.901 -0.368 17.279 1.00 92.00 301 SER A N 1
ATOM 2419 C CA . SER A 1 301 ? 7.892 -0.858 18.231 1.00 92.00 301 SER A CA 1
ATOM 2420 C C . SER A 1 301 ? 6.460 -0.619 17.748 1.00 92.00 301 SER A C 1
ATOM 2422 O O . SER A 1 301 ? 6.160 0.405 17.136 1.00 92.00 301 SER A O 1
ATOM 2424 N N . ILE A 1 302 ? 5.558 -1.565 18.004 1.00 92.56 302 ILE A N 1
ATOM 2425 C CA . ILE A 1 302 ? 4.132 -1.406 17.713 1.00 92.56 302 ILE A CA 1
ATOM 2426 C C . ILE A 1 302 ? 3.362 -1.622 19.005 1.00 92.56 302 ILE A C 1
ATOM 2428 O O . ILE A 1 302 ? 3.508 -2.659 19.648 1.00 92.56 302 ILE A O 1
ATOM 2432 N N . ASP A 1 303 ? 2.547 -0.637 19.367 1.00 91.00 303 ASP A N 1
ATOM 2433 C CA . ASP A 1 303 ? 1.800 -0.639 20.627 1.00 91.00 303 ASP A CA 1
ATOM 2434 C C . ASP A 1 303 ? 0.335 -1.059 20.458 1.00 91.00 303 ASP A C 1
ATOM 2436 O O . ASP A 1 303 ? -0.418 -1.105 21.428 1.00 91.00 303 ASP A O 1
ATOM 2440 N N . ILE A 1 304 ? -0.065 -1.398 19.232 1.00 94.75 304 ILE A N 1
ATOM 2441 C CA . ILE A 1 304 ? -1.392 -1.929 18.931 1.00 94.75 304 ILE A CA 1
ATOM 2442 C C . ILE A 1 304 ? -1.415 -3.427 19.260 1.00 94.75 304 ILE A C 1
ATOM 2444 O O . ILE A 1 304 ? -0.581 -4.169 18.733 1.00 94.75 304 ILE A O 1
ATOM 2448 N N . PRO A 1 305 ? -2.370 -3.900 20.079 1.00 92.81 305 PRO A N 1
ATOM 2449 C CA . PRO A 1 305 ? -2.494 -5.316 20.385 1.00 92.81 305 PRO A CA 1
ATOM 2450 C C . PRO A 1 305 ? -2.852 -6.120 19.132 1.00 92.81 305 PRO A C 1
ATOM 2452 O O . PRO A 1 305 ? -3.673 -5.699 18.314 1.00 92.81 305 PRO A O 1
ATOM 2455 N N . ASN A 1 306 ? -2.288 -7.319 19.020 1.00 94.56 306 ASN A N 1
ATOM 2456 C CA . ASN A 1 306 ? -2.708 -8.310 18.039 1.00 94.56 306 ASN A CA 1
ATOM 2457 C C . ASN A 1 306 ? -3.661 -9.334 18.680 1.00 94.56 306 ASN A C 1
ATOM 2459 O O . ASN A 1 306 ? -3.761 -9.445 19.900 1.00 94.56 306 ASN A O 1
ATOM 2463 N N . ASN A 1 307 ? -4.379 -10.087 17.846 1.00 96.94 307 ASN A N 1
ATOM 2464 C CA . ASN A 1 307 ? -5.279 -11.166 18.266 1.00 96.94 307 ASN A CA 1
ATOM 2465 C C . ASN A 1 307 ? -6.411 -10.732 19.231 1.00 96.94 307 ASN A C 1
ATOM 2467 O O . ASN A 1 307 ? -6.905 -11.546 20.011 1.00 96.94 307 ASN A O 1
ATOM 2471 N N . ILE A 1 308 ? -6.855 -9.474 19.156 1.00 97.94 308 ILE A N 1
ATOM 2472 C CA . ILE A 1 308 ? -7.939 -8.918 19.984 1.00 97.94 308 ILE A CA 1
ATOM 2473 C C . ILE A 1 308 ? -9.257 -8.802 19.216 1.00 97.94 308 ILE A C 1
ATOM 2475 O O . ILE A 1 308 ? -9.258 -8.558 18.008 1.00 97.94 308 ILE A O 1
ATOM 2479 N N . VAL A 1 309 ? -10.378 -8.950 19.927 1.00 98.56 309 VAL A N 1
ATOM 2480 C CA . VAL A 1 309 ? -11.738 -8.770 19.392 1.00 98.56 309 VAL A CA 1
ATOM 2481 C C . VAL A 1 309 ? -12.265 -7.402 19.809 1.00 98.56 309 VAL A C 1
ATOM 2483 O O . VAL A 1 309 ? -12.297 -7.093 20.996 1.00 98.56 309 VAL A O 1
ATOM 2486 N N . LEU A 1 310 ? -12.671 -6.588 18.839 1.00 98.62 310 LEU A N 1
ATOM 2487 C CA . LEU A 1 310 ? -13.311 -5.301 19.068 1.00 98.62 310 LEU A CA 1
ATOM 2488 C C . LEU A 1 310 ? -14.824 -5.467 18.944 1.00 98.62 310 LEU A C 1
ATOM 2490 O O . LEU A 1 310 ? -15.307 -6.134 18.026 1.00 98.62 310 LEU A O 1
ATOM 2494 N N . THR A 1 311 ? -15.557 -4.801 19.828 1.00 98.69 311 THR A N 1
ATOM 2495 C CA . THR A 1 311 ? -17.019 -4.781 19.843 1.00 98.69 311 THR A CA 1
ATOM 2496 C C . THR A 1 311 ? -17.530 -3.471 19.259 1.00 98.69 311 THR A C 1
ATOM 2498 O O . THR A 1 311 ? -17.003 -2.390 19.554 1.00 98.69 311 THR A O 1
ATOM 2501 N N . LYS A 1 312 ? -18.565 -3.561 18.427 1.00 98.56 312 LYS A N 1
ATOM 2502 C CA . LYS A 1 312 ? -19.249 -2.394 17.867 1.00 98.56 312 LYS A CA 1
ATOM 2503 C C . LYS A 1 312 ? -19.899 -1.566 18.984 1.00 98.56 312 LYS A C 1
ATOM 2505 O O . LYS A 1 312 ? -20.408 -2.145 19.940 1.00 98.56 312 LYS A O 1
ATOM 2510 N N . GLN A 1 313 ? -19.823 -0.239 18.891 1.00 97.38 313 GLN A N 1
ATOM 2511 C CA . GLN A 1 313 ? -20.433 0.709 19.837 1.00 97.38 313 GLN A CA 1
ATOM 2512 C C . GLN A 1 313 ? -21.748 1.273 19.303 1.00 97.38 313 GLN A C 1
ATOM 2514 O O . GLN A 1 313 ? -21.868 1.386 18.059 1.00 97.38 313 GLN A O 1
#

Sequence (313 aa):
MLSVFSPADLATLSGLYKNGNIKDPDAFVLGLVTASNTQYMIVIDDLTKFNIFAGEFITADGQINYDYIETYTRWNYAQYNILYNNLSSVNELGFVKFLLDKNSGLKVLKGSNNSNTWEELRIKDGKIDQYHVTKKIEIIKNITHILSIIFVMILFNNCSAQHVQDPNANKFAGTWKWGDTTNGVTFIMKKEDNIRIFGQNESQVLDAIIGFHKIYKNGILTEDKTMYSNTNFIDKKKSFIAGTAIHEPNPNKLFVNMTHKNKNIELTILYIDSTHIKITEVRNMEGARFVRPGDPPIDWSIDIPNNIVLTKQ

Radius of gyration: 22.03 Å; chains: 1; bounding box: 49×38×73 Å

Foldseek 3Di:
DFLDDALLNLLVVLLCVLVCVCVDLQPDWDWDQDPVLKIKIKGQQDPVLQNVLSVLQADPVSDGPPLSSVVCRQFQQLVLPRDPPDDSQSNLLSVQVSCVVSSNSMWMWIADSVNPATFTFDDDPSGTDTHGPPPDDDDDDPPVVVVVVVVVVVVPPPLQQDEAEFPLQVLVAAWWKDDDLQWIKIKHKDKDGQDDSSDDPHSYGYIWIFMWMWTHHRNDTQDGLVVCSVDDVVVVSTQKIWGQPRHDPDSQWIWIWGDDPNAIKIWIKGHDDSFKIFTADIAGDDHDDDDDVPRDPDDRDDSDDHGDMITGD